Protein AF-A0A1H2KTI2-F1 (afdb_monomer_lite)

InterPro domains:
  IPR012312 Hemerythrin-like [PF01814] (68-195)
  IPR012349 FMN-binding split barrel [G3DSA:2.30.110.10] (1-55)
  IPR053206 Dimeric xanthone biosynthesis cluster protein [PTHR38048] (70-192)

Secondary structure (DSSP, 8-state):
-EEE-SS-EEEEEEEE--HHHHHHHHHHHHHH-THHHHHHHHHTSPPP-EEEEEPPSSS--TT--SHHHHHHHHHHHHHHHHHHHHHHHHHS-SB--HHHHHHHHHHHHHHHHHHHHIIIIIHHHHHHH-GGGHHHHHHHHHHHHHHHHHHHHHHHHHTSTTS-BHHHHHHHHHHHHHHHHHHHHHHHHHHHHHHTS--

Organism: NCBI:txid419479

Foldseek 3Di:
DWDDPLQATADWDKDFDDDPVQVVVLVVVCVQPVVSVVCCVVVVHDDTDIDTHGDDDDRDDPPPPFPLSVLVSNLVSLLRLLVVLLVQLVVDDQADDPVSLVSLLVSLVSLLVVLVCCLPPVLVVCCVVPVVCVVVSVVLVVLSVVLNVLSVVLNPQCPDPRNHRSVSNSVSSVVNSVSSVVSSVSCSVPCSVVRVDDD

Structure (mmCIF, N/CA/C/O backbone):
data_AF-A0A1H2KTI2-F1
#
_entry.id   AF-A0A1H2KTI2-F1
#
loop_
_atom_site.group_PDB
_atom_site.id
_atom_site.type_symbol
_atom_site.label_atom_id
_atom_site.label_alt_id
_atom_site.label_comp_id
_atom_site.label_asym_id
_atom_site.label_entity_id
_atom_site.label_seq_id
_atom_site.pdbx_PDB_ins_code
_atom_site.Cartn_x
_atom_site.Cartn_y
_atom_site.Cartn_z
_atom_site.occupancy
_atom_site.B_iso_or_equiv
_atom_site.auth_seq_id
_atom_site.auth_comp_id
_atom_site.auth_asym_id
_atom_site.auth_atom_id
_atom_site.pdbx_PDB_model_num
ATOM 1 N N . MET A 1 1 ? -21.699 4.679 -8.306 1.00 80.62 1 MET A N 1
ATOM 2 C CA . MET A 1 1 ? -21.190 5.873 -7.598 1.00 80.62 1 MET A CA 1
ATOM 3 C C . MET A 1 1 ? -19.680 5.800 -7.594 1.00 80.62 1 MET A C 1
ATOM 5 O O . MET A 1 1 ? -19.175 4.687 -7.635 1.00 80.62 1 MET A O 1
ATOM 9 N N . HIS A 1 2 ? -18.997 6.935 -7.500 1.00 80.81 2 HIS A N 1
ATOM 10 C CA . HIS A 1 2 ? -17.558 6.942 -7.258 1.00 80.81 2 HIS A CA 1
ATOM 11 C C . HIS A 1 2 ? -17.289 6.745 -5.760 1.00 80.81 2 HIS A C 1
ATOM 13 O O . HIS A 1 2 ? -17.941 7.402 -4.944 1.00 80.81 2 HIS A O 1
ATOM 19 N N . VAL A 1 3 ? -16.399 5.820 -5.414 1.00 81.50 3 VAL A N 1
ATOM 20 C CA . VAL A 1 3 ? -16.024 5.458 -4.042 1.00 81.50 3 VAL A CA 1
ATOM 21 C C . VAL A 1 3 ? -14.543 5.738 -3.856 1.00 81.50 3 VAL A C 1
ATOM 23 O O . VAL A 1 3 ? -13.738 5.343 -4.693 1.00 81.50 3 VAL A O 1
ATOM 26 N N . GLU A 1 4 ? -14.208 6.381 -2.743 1.00 78.12 4 GLU A N 1
ATOM 27 C CA . GLU A 1 4 ? -12.842 6.551 -2.254 1.00 78.12 4 GLU A CA 1
ATOM 28 C C . GLU A 1 4 ? -12.762 5.828 -0.903 1.00 78.12 4 GLU A C 1
ATOM 30 O O . GLU A 1 4 ? -13.476 6.200 0.031 1.00 78.12 4 GLU A O 1
ATOM 35 N N . ASP A 1 5 ? -11.956 4.768 -0.804 1.00 71.75 5 ASP A N 1
ATOM 36 C CA . ASP A 1 5 ? -11.821 3.949 0.416 1.00 71.75 5 ASP A CA 1
ATOM 37 C C . ASP A 1 5 ? -10.465 4.115 1.125 1.00 71.75 5 ASP A C 1
ATOM 39 O O . ASP A 1 5 ? -10.104 3.317 1.987 1.00 71.75 5 ASP A O 1
ATOM 43 N N . GLY A 1 6 ? -9.732 5.174 0.775 1.00 65.88 6 GLY A N 1
ATOM 44 C CA . GLY A 1 6 ? -8.386 5.477 1.268 1.00 65.88 6 GLY A CA 1
ATOM 45 C C . GLY A 1 6 ? -7.302 4.948 0.332 1.00 65.88 6 GLY A C 1
ATOM 46 O O . GLY A 1 6 ? -6.500 5.729 -0.185 1.00 65.88 6 GLY A O 1
ATOM 47 N N . LEU A 1 7 ? -7.338 3.645 0.046 1.00 62.19 7 LEU A N 1
ATOM 48 C CA . LEU A 1 7 ? -6.360 2.966 -0.810 1.00 62.19 7 LEU A CA 1
ATOM 49 C C . LEU A 1 7 ? -6.676 3.104 -2.298 1.00 62.19 7 LEU A C 1
ATOM 51 O O . LEU A 1 7 ? -5.761 3.221 -3.113 1.00 62.19 7 LEU A O 1
ATOM 55 N N . PHE A 1 8 ? -7.958 3.093 -2.661 1.00 67.50 8 PHE A N 1
ATOM 56 C CA . PHE A 1 8 ? -8.395 3.093 -4.047 1.00 67.50 8 PHE A CA 1
ATOM 57 C C . PHE A 1 8 ? -9.555 4.057 -4.282 1.00 67.50 8 PHE A C 1
ATOM 59 O O . PHE A 1 8 ? -10.390 4.332 -3.418 1.00 67.50 8 PHE A O 1
ATOM 66 N N . ALA A 1 9 ? -9.612 4.534 -5.522 1.00 73.19 9 ALA A N 1
ATOM 67 C CA . ALA A 1 9 ? -10.769 5.205 -6.081 1.00 73.19 9 ALA A CA 1
ATOM 68 C C . ALA A 1 9 ? -11.364 4.304 -7.168 1.00 73.19 9 ALA A C 1
ATOM 70 O O . ALA A 1 9 ? -10.668 3.939 -8.120 1.00 73.19 9 ALA A O 1
ATOM 71 N N . TYR A 1 10 ? -12.630 3.915 -7.025 1.00 74.00 10 TYR A N 1
ATOM 72 C CA . TYR A 1 10 ? -13.299 3.016 -7.967 1.00 74.00 10 TYR A CA 1
ATOM 73 C C . TYR A 1 10 ? -14.782 3.334 -8.112 1.00 74.00 10 TYR A C 1
ATOM 75 O O . TYR A 1 10 ? -15.420 3.917 -7.236 1.00 74.00 10 TYR A O 1
ATOM 83 N N . ASP A 1 11 ? -15.352 2.922 -9.240 1.00 81.00 11 ASP A N 1
ATOM 84 C CA . ASP A 1 11 ? -16.794 2.960 -9.423 1.00 81.00 11 ASP A CA 1
ATOM 85 C C . ASP A 1 11 ? -17.438 1.722 -8.796 1.00 81.00 11 ASP A C 1
ATOM 87 O O . ASP A 1 11 ? -16.980 0.595 -8.978 1.00 81.00 11 ASP A O 1
ATOM 91 N N . ALA A 1 12 ? -18.524 1.935 -8.056 1.00 87.12 12 ALA A N 1
ATOM 92 C CA . ALA A 1 12 ? -19.293 0.881 -7.408 1.00 87.12 12 ALA A CA 1
ATOM 93 C C . ALA A 1 12 ? -20.785 0.976 -7.734 1.00 87.12 12 ALA A C 1
ATOM 95 O O . ALA A 1 12 ? -21.366 2.070 -7.764 1.00 87.12 12 ALA A O 1
ATOM 96 N N . ASP A 1 13 ? -21.429 -0.174 -7.891 1.00 90.31 13 ASP A N 1
ATOM 97 C CA . ASP A 1 13 ? -22.880 -0.280 -7.847 1.00 90.31 13 ASP A CA 1
ATOM 98 C C . ASP A 1 13 ? -23.363 -0.102 -6.407 1.00 90.31 13 ASP A C 1
ATOM 100 O O . ASP A 1 13 ? -22.800 -0.654 -5.459 1.00 90.31 13 ASP A O 1
ATOM 104 N N . ALA A 1 14 ? -24.411 0.703 -6.247 1.00 92.81 14 ALA A N 1
ATOM 105 C CA . ALA A 1 14 ? -24.955 1.088 -4.954 1.00 92.81 14 ALA A CA 1
ATOM 106 C C . ALA A 1 14 ? -26.355 0.503 -4.788 1.00 92.81 14 ALA A C 1
ATOM 108 O O . ALA A 1 14 ? -27.272 0.875 -5.523 1.00 92.81 14 ALA A O 1
ATOM 109 N N . VAL A 1 15 ? -26.532 -0.379 -3.806 1.00 94.94 15 VAL A N 1
ATOM 110 C CA . VAL A 1 15 ? -27.825 -1.015 -3.529 1.00 94.94 15 VAL A CA 1
ATOM 111 C C . VAL A 1 15 ? -28.236 -0.725 -2.094 1.00 94.94 15 VAL A C 1
ATOM 113 O O . VAL A 1 15 ? -27.495 -1.000 -1.155 1.00 94.94 15 VAL A O 1
ATOM 116 N N . VAL A 1 16 ? -29.431 -0.159 -1.914 1.00 96.12 16 VAL A N 1
ATOM 117 C CA . VAL A 1 16 ? -30.022 0.000 -0.579 1.00 96.12 16 VAL A CA 1
ATOM 118 C C . VAL A 1 16 ? -30.452 -1.379 -0.086 1.00 96.12 16 VAL A C 1
ATOM 120 O O . VAL A 1 16 ? -31.297 -2.016 -0.711 1.00 96.12 16 VAL A O 1
ATOM 123 N N . LEU A 1 17 ? -29.872 -1.824 1.025 1.00 96.31 17 LEU A N 1
ATOM 124 C CA . LEU A 1 17 ? -30.195 -3.098 1.656 1.00 96.31 17 LEU A CA 1
ATOM 125 C C . LEU A 1 17 ? -31.549 -3.035 2.365 1.00 96.31 17 LEU A C 1
ATOM 127 O O . LEU A 1 17 ? -31.930 -2.004 2.933 1.00 96.31 17 LEU A O 1
ATOM 131 N N . ASP A 1 18 ? -32.238 -4.172 2.412 1.00 95.25 18 ASP A N 1
ATOM 132 C CA . ASP A 1 18 ? -33.501 -4.332 3.123 1.00 95.25 18 ASP A CA 1
ATOM 133 C C . ASP A 1 18 ? -33.512 -5.566 4.047 1.00 95.25 18 ASP A C 1
ATOM 135 O O . ASP A 1 18 ? -32.518 -6.278 4.219 1.00 95.25 18 ASP A O 1
ATOM 139 N N . GLY A 1 19 ? -34.643 -5.762 4.732 1.00 95.69 19 GLY A N 1
ATOM 140 C CA . GLY A 1 19 ? -34.914 -6.981 5.491 1.00 95.69 19 GLY A CA 1
ATOM 141 C C . GLY A 1 19 ? -33.848 -7.337 6.532 1.00 95.69 19 GLY A C 1
ATOM 142 O O . GLY A 1 19 ? -33.399 -6.487 7.302 1.00 95.69 19 GLY A O 1
ATOM 143 N N . ALA A 1 20 ? -33.503 -8.624 6.586 1.00 95.94 20 ALA A N 1
ATOM 144 C CA . ALA A 1 20 ? -32.539 -9.175 7.537 1.00 95.94 20 ALA A CA 1
ATOM 145 C C . ALA A 1 20 ? -31.085 -8.819 7.190 1.00 95.94 20 ALA A C 1
ATOM 147 O O . ALA A 1 20 ? -30.261 -8.679 8.091 1.00 95.94 20 ALA A O 1
ATOM 148 N N . GLU A 1 21 ? -30.776 -8.645 5.904 1.00 94.69 21 GLU A N 1
ATOM 149 C CA . GLU A 1 21 ? -29.433 -8.287 5.445 1.00 94.69 21 GLU A CA 1
ATOM 150 C C . GLU A 1 21 ? -29.051 -6.886 5.929 1.00 94.69 21 GLU A C 1
ATOM 152 O O . GLU A 1 21 ? -27.988 -6.695 6.522 1.00 94.69 21 GLU A O 1
ATOM 157 N N . ARG A 1 22 ? -29.977 -5.926 5.802 1.00 96.44 22 ARG A N 1
ATOM 158 C CA . ARG A 1 22 ? -29.819 -4.586 6.373 1.00 96.44 22 ARG A CA 1
ATOM 159 C C . ARG A 1 22 ? -29.554 -4.628 7.872 1.00 96.44 22 ARG A C 1
ATOM 161 O O . ARG A 1 22 ? -28.676 -3.913 8.341 1.00 96.44 22 ARG A O 1
ATOM 168 N N . GLU A 1 23 ? -30.317 -5.421 8.628 1.00 97.19 23 GLU A N 1
ATOM 169 C CA . GLU A 1 23 ? -30.159 -5.501 10.088 1.00 97.19 23 GLU A CA 1
ATOM 170 C C . GLU A 1 23 ? -28.796 -6.063 10.487 1.00 97.19 23 GLU A C 1
ATOM 172 O O . GLU A 1 23 ? -28.163 -5.531 11.395 1.00 97.19 23 GLU A O 1
ATOM 177 N N . ALA A 1 24 ? -28.311 -7.084 9.778 1.00 93.69 24 ALA A N 1
ATOM 178 C CA . ALA A 1 24 ? -26.997 -7.658 10.034 1.00 93.69 24 ALA A CA 1
ATOM 179 C C . ALA A 1 24 ? -25.867 -6.649 9.771 1.00 93.69 24 ALA A C 1
ATOM 181 O O . ALA A 1 24 ? -24.959 -6.508 10.588 1.00 93.69 24 ALA A O 1
ATOM 182 N N . VAL A 1 25 ? -25.927 -5.913 8.656 1.00 94.25 25 VAL A N 1
ATOM 183 C CA . VAL A 1 25 ? -24.903 -4.909 8.323 1.00 94.25 25 VAL A CA 1
ATOM 184 C C . VAL A 1 25 ? -24.991 -3.693 9.250 1.00 94.25 25 VAL A C 1
ATOM 186 O O . VAL A 1 25 ? -23.961 -3.209 9.715 1.00 94.25 25 VAL A O 1
ATOM 189 N N . PHE A 1 26 ? -26.198 -3.228 9.587 1.00 96.31 26 PHE A N 1
ATOM 190 C CA . PHE A 1 26 ? -26.378 -2.123 10.532 1.00 96.31 26 PHE A CA 1
ATOM 191 C C . PHE A 1 26 ? -25.869 -2.478 11.932 1.00 96.31 26 PHE A C 1
ATOM 193 O O . PHE A 1 26 ? -25.209 -1.657 12.561 1.00 96.31 26 PHE A O 1
ATOM 200 N N . ALA A 1 27 ? -26.110 -3.706 12.403 1.00 93.25 27 ALA A N 1
ATOM 201 C CA . ALA A 1 27 ? -25.578 -4.174 13.680 1.00 93.25 27 ALA A CA 1
ATOM 202 C C . ALA A 1 27 ? -24.044 -4.097 13.716 1.00 93.25 27 ALA A C 1
ATOM 204 O O . ALA A 1 27 ? -23.490 -3.561 14.670 1.00 93.25 27 ALA A O 1
ATOM 205 N N . ARG A 1 28 ? -23.363 -4.519 12.642 1.00 89.69 28 ARG A N 1
ATOM 206 C CA . ARG A 1 28 ? -21.900 -4.388 12.524 1.00 89.69 28 A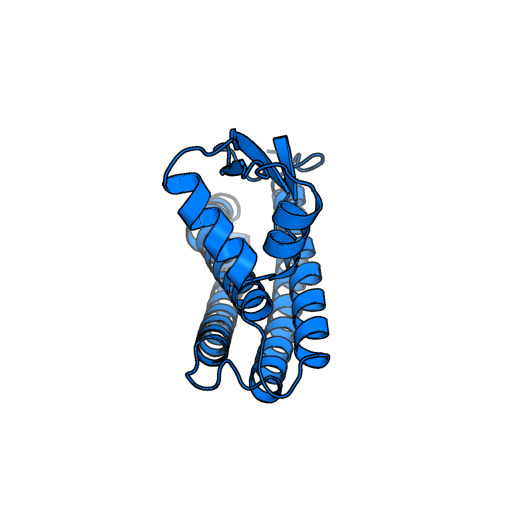RG A CA 1
ATOM 207 C C . ARG A 1 28 ? -21.436 -2.930 12.518 1.00 89.69 28 ARG A C 1
ATOM 209 O O . ARG A 1 28 ? -20.424 -2.612 13.132 1.00 89.69 28 ARG A O 1
ATOM 216 N N . ALA A 1 29 ? -22.172 -2.036 11.855 1.00 88.62 29 ALA A N 1
ATOM 217 C CA . ALA A 1 29 ? -21.866 -0.604 11.879 1.00 88.62 29 ALA A CA 1
ATOM 218 C C . ALA A 1 29 ? -22.008 -0.008 13.291 1.00 88.62 29 ALA A C 1
ATOM 220 O O . ALA A 1 29 ? -21.188 0.808 13.690 1.00 88.62 29 ALA A O 1
ATOM 221 N N . VAL A 1 30 ? -23.005 -0.451 14.065 1.00 92.38 30 VAL A N 1
ATOM 222 C CA . VAL A 1 30 ? -23.215 -0.044 15.466 1.00 92.38 30 VAL A CA 1
ATOM 223 C C . VAL A 1 30 ? -22.153 -0.622 16.404 1.00 92.38 30 VAL A C 1
ATOM 225 O O . VAL A 1 30 ? -21.759 0.042 17.359 1.00 92.38 30 VAL A O 1
ATOM 228 N N . GLU A 1 31 ? -21.681 -1.844 16.150 1.00 81.44 31 GLU A N 1
ATOM 229 C CA . GLU A 1 31 ? -20.546 -2.430 16.875 1.00 81.44 31 GLU A CA 1
ATOM 230 C C . GLU A 1 31 ? -19.261 -1.618 16.657 1.00 81.44 31 GLU A C 1
ATOM 232 O O . GLU A 1 31 ? -18.488 -1.441 17.598 1.00 81.44 31 GLU A O 1
ATOM 237 N N . ALA A 1 32 ? -19.050 -1.106 15.440 1.00 76.88 32 ALA A N 1
ATOM 238 C CA . ALA A 1 32 ? -17.913 -0.249 15.109 1.00 76.88 32 ALA A CA 1
ATOM 239 C C . ALA A 1 32 ? -18.064 1.178 15.670 1.00 76.88 32 ALA A C 1
ATOM 241 O O . ALA A 1 32 ? -17.108 1.726 16.217 1.00 76.88 32 ALA A O 1
ATOM 242 N N . ASP A 1 33 ? -19.258 1.764 15.558 1.00 86.81 33 ASP A N 1
ATOM 243 C CA . ASP A 1 33 ? -19.598 3.085 16.085 1.00 86.81 33 ASP A CA 1
ATOM 244 C C . ASP A 1 33 ? -21.034 3.095 16.654 1.00 86.81 33 ASP A C 1
ATOM 246 O O . ASP A 1 33 ? -22.019 3.189 15.904 1.00 86.81 33 ASP A O 1
ATOM 250 N N . PRO A 1 34 ? -21.183 3.054 17.994 1.00 89.38 34 PRO A N 1
ATOM 251 C CA . PRO A 1 34 ? -22.487 3.098 18.653 1.00 89.38 34 PRO A CA 1
ATOM 252 C C . PRO A 1 34 ? -23.326 4.339 18.312 1.00 89.38 34 PRO A C 1
ATOM 254 O O . PRO A 1 34 ? -24.557 4.298 18.432 1.00 89.38 34 PRO A O 1
ATOM 257 N N . GLY A 1 35 ? -22.691 5.422 17.847 1.00 94.31 35 GLY A N 1
ATOM 258 C CA . GLY A 1 35 ? -23.341 6.664 17.439 1.00 94.31 35 GLY A CA 1
ATOM 259 C C . GLY A 1 35 ? -24.371 6.471 16.326 1.00 94.31 35 GLY A C 1
ATOM 260 O O . GLY A 1 35 ? -25.373 7.188 16.293 1.00 94.31 35 GLY A O 1
ATOM 261 N N . TRP A 1 36 ? -24.219 5.452 15.474 1.00 96.06 36 TRP A N 1
ATOM 262 C CA . TRP A 1 36 ? -25.223 5.120 14.458 1.00 96.06 36 TRP A CA 1
ATOM 263 C C . TRP A 1 36 ? -26.563 4.706 15.063 1.00 96.06 36 TRP A C 1
ATOM 265 O O . TRP A 1 36 ? -27.620 5.118 14.576 1.00 96.06 36 TRP A O 1
ATOM 275 N N . ALA A 1 37 ? -26.537 3.937 16.154 1.00 94.94 37 ALA A N 1
ATOM 276 C CA . ALA A 1 37 ? -27.754 3.517 16.838 1.00 94.94 37 ALA A CA 1
ATOM 277 C C . ALA A 1 37 ? -28.423 4.693 17.558 1.00 94.94 37 ALA A C 1
ATOM 279 O O . ALA A 1 37 ? -29.651 4.808 17.554 1.00 94.94 37 ALA A O 1
ATOM 280 N N . ASP A 1 38 ? -27.624 5.576 18.163 1.00 96.50 38 ASP A N 1
ATOM 281 C CA . ASP A 1 38 ? -28.121 6.811 18.772 1.00 96.50 38 ASP A CA 1
ATOM 282 C C . ASP A 1 38 ? -28.758 7.730 17.730 1.00 96.50 38 ASP A C 1
ATOM 284 O O . ASP A 1 38 ? -29.854 8.249 17.952 1.00 96.50 38 ASP A O 1
ATOM 288 N N . TYR A 1 39 ? -28.121 7.879 16.569 1.00 95.38 39 TYR A N 1
ATOM 289 C CA . TYR A 1 39 ? -28.628 8.697 15.476 1.00 95.38 39 TYR A CA 1
ATOM 290 C C . TYR A 1 39 ? -29.929 8.135 14.896 1.00 95.38 39 TYR A C 1
ATOM 292 O O . TYR A 1 39 ? -30.892 8.879 14.709 1.00 95.38 39 TYR A O 1
ATOM 300 N N . GLU A 1 40 ? -30.009 6.824 14.653 1.00 96.62 40 GLU A N 1
ATOM 301 C CA . GLU A 1 40 ? -31.239 6.179 14.185 1.00 96.62 40 GLU A CA 1
ATOM 302 C C . GLU A 1 40 ? -32.398 6.426 15.162 1.00 96.62 40 GLU A C 1
ATOM 304 O O . GLU A 1 40 ? -33.449 6.938 14.765 1.00 96.62 40 GLU A O 1
ATOM 309 N N . ARG A 1 41 ? -32.179 6.169 16.459 1.00 95.38 41 ARG A N 1
ATOM 310 C CA . ARG A 1 41 ? -33.183 6.424 17.503 1.00 95.38 41 ARG A CA 1
ATOM 311 C C . ARG A 1 41 ? -33.583 7.895 17.572 1.00 95.38 41 ARG A C 1
ATOM 313 O O . ARG A 1 41 ? -34.773 8.203 17.578 1.00 95.38 41 ARG A O 1
ATOM 320 N N . GLY A 1 42 ? -32.603 8.794 17.621 1.00 95.75 42 GLY A N 1
ATOM 321 C CA . GLY A 1 42 ? -32.826 10.234 17.750 1.00 95.75 42 GLY A CA 1
ATOM 322 C C . GLY A 1 42 ? -33.499 10.852 16.526 1.00 95.75 42 GLY A C 1
ATOM 323 O O . GLY A 1 42 ? -34.274 11.797 16.655 1.00 95.75 42 GLY A O 1
ATOM 324 N N . SER A 1 43 ? -33.252 10.297 15.339 1.00 95.69 43 SER A N 1
ATOM 325 C CA . SER A 1 43 ? -33.860 10.756 14.089 1.00 95.69 43 SER A CA 1
ATOM 326 C C . SER A 1 43 ? -35.298 10.264 13.886 1.00 95.69 43 SER A C 1
ATOM 328 O O . SER A 1 43 ? -36.004 10.808 13.034 1.00 95.69 43 SER A O 1
ATOM 330 N N . GLY A 1 44 ? -35.733 9.242 14.635 1.00 93.81 44 GLY A N 1
ATOM 331 C CA . GLY A 1 44 ? -37.071 8.650 14.535 1.00 93.81 44 GLY A CA 1
ATOM 332 C C . GLY A 1 44 ? -37.351 7.938 13.206 1.00 93.81 44 GLY A C 1
ATOM 333 O O . GLY A 1 44 ? -38.505 7.630 12.908 1.00 93.81 44 GLY A O 1
ATOM 334 N N . ARG A 1 45 ? -36.319 7.688 12.392 1.00 93.88 45 ARG A N 1
ATOM 335 C CA . ARG A 1 45 ? -36.415 6.997 11.102 1.00 93.88 45 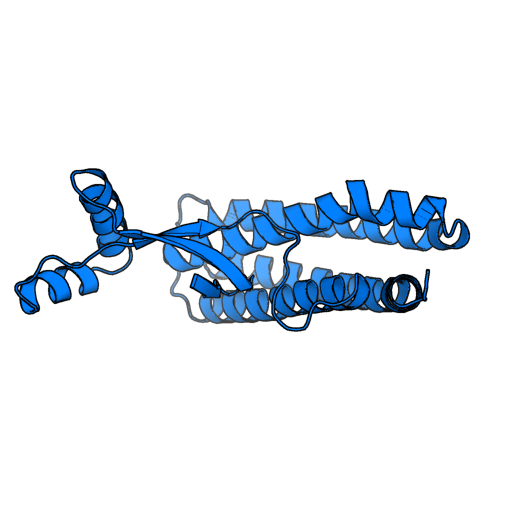ARG A CA 1
ATOM 336 C C . ARG A 1 45 ? -35.403 5.866 11.047 1.00 93.88 45 ARG A C 1
ATOM 338 O O . ARG A 1 45 ? -34.304 6.002 11.566 1.00 93.88 45 ARG A O 1
ATOM 345 N N . ARG A 1 46 ? -35.750 4.791 10.341 1.00 93.50 46 ARG A N 1
ATOM 346 C CA . ARG A 1 46 ? -34.794 3.730 10.017 1.00 93.50 46 ARG A CA 1
ATOM 347 C C . ARG A 1 46 ? -33.785 4.264 9.000 1.00 93.50 46 ARG A C 1
ATOM 349 O O . ARG A 1 46 ? -34.191 4.754 7.944 1.00 93.50 46 ARG A O 1
ATOM 356 N N . LEU A 1 47 ? -32.497 4.200 9.314 1.00 94.88 47 LEU A N 1
ATOM 357 C CA . LEU A 1 47 ? -31.428 4.653 8.432 1.00 94.88 47 LEU A CA 1
ATOM 358 C C . LEU A 1 47 ? -31.262 3.669 7.265 1.00 94.88 47 LEU A C 1
ATOM 360 O O . LEU A 1 47 ? -31.195 2.455 7.496 1.00 94.88 47 LEU A O 1
ATOM 364 N N . PRO A 1 48 ? -31.192 4.148 6.013 1.00 95.56 48 PRO A N 1
ATOM 365 C CA . PRO A 1 48 ? -30.837 3.287 4.896 1.00 95.56 48 PRO A CA 1
ATOM 366 C C . PRO A 1 48 ? -29.391 2.810 5.057 1.00 95.56 48 PRO A C 1
ATOM 368 O O . PRO A 1 48 ? -28.510 3.591 5.408 1.00 95.56 48 PRO A O 1
ATOM 371 N N . VAL A 1 49 ? -29.156 1.529 4.780 1.00 96.25 49 VAL A N 1
ATOM 372 C CA . VAL A 1 49 ? -27.811 0.952 4.671 1.00 96.25 49 VAL A CA 1
ATOM 373 C C . VAL A 1 49 ? -27.579 0.649 3.201 1.00 96.25 49 VAL A C 1
ATOM 375 O O . VAL A 1 49 ? -28.451 0.069 2.558 1.00 96.25 49 VAL A O 1
ATOM 378 N N . VAL A 1 50 ? -26.440 1.071 2.661 1.00 94.62 50 VAL A N 1
ATOM 379 C CA . VAL A 1 50 ? -26.114 0.917 1.240 1.00 94.62 50 VAL A CA 1
ATOM 380 C C . VAL A 1 50 ? -24.936 -0.036 1.114 1.00 94.62 50 VAL A C 1
ATOM 382 O O . VAL A 1 50 ? -23.877 0.226 1.677 1.00 94.62 50 VAL A O 1
ATOM 385 N N . ALA A 1 51 ? -25.122 -1.130 0.382 1.00 92.06 51 ALA A N 1
ATOM 386 C CA . ALA A 1 51 ? -24.024 -1.979 -0.046 1.00 92.06 51 ALA A CA 1
ATOM 387 C C . ALA A 1 51 ? -23.370 -1.383 -1.295 1.00 92.06 51 ALA A C 1
ATOM 389 O O . ALA A 1 51 ? -24.060 -0.994 -2.243 1.00 92.06 51 ALA A O 1
ATOM 390 N N . LEU A 1 52 ? -22.040 -1.330 -1.277 1.00 90.00 52 LEU A N 1
ATOM 391 C CA . LEU A 1 52 ? -21.205 -0.918 -2.399 1.00 90.00 52 LEU A CA 1
ATOM 392 C C . LEU A 1 52 ? -20.556 -2.165 -2.985 1.00 90.00 52 LEU A C 1
ATOM 394 O O . LEU A 1 52 ? -19.840 -2.873 -2.283 1.00 90.00 52 LEU A O 1
ATOM 398 N N . THR A 1 53 ? -20.828 -2.445 -4.257 1.00 85.12 53 THR A N 1
ATOM 399 C CA . THR A 1 53 ? -20.178 -3.539 -4.986 1.00 85.12 53 THR A CA 1
ATOM 400 C C . THR A 1 53 ? -19.278 -2.934 -6.057 1.00 85.12 53 THR A C 1
ATOM 402 O O . THR A 1 53 ? -19.806 -2.240 -6.926 1.00 85.12 53 THR A O 1
ATOM 405 N N . PRO A 1 54 ? -17.952 -3.150 -6.022 1.00 80.19 54 PRO A N 1
ATOM 406 C CA . PRO A 1 54 ? -17.055 -2.628 -7.048 1.00 80.19 54 PRO A CA 1
ATOM 407 C C . PRO A 1 54 ? -17.485 -3.076 -8.449 1.00 80.19 54 PRO A C 1
ATOM 409 O O . PRO A 1 54 ? -17.785 -4.254 -8.667 1.00 80.19 54 PRO A O 1
ATOM 412 N N . VAL A 1 55 ? -17.503 -2.146 -9.402 1.00 77.69 55 VAL A N 1
ATOM 413 C CA . VAL A 1 55 ? -17.712 -2.461 -10.816 1.00 77.69 55 VAL A CA 1
ATOM 414 C C . VAL A 1 55 ? -16.407 -3.051 -11.366 1.00 77.69 55 VAL A C 1
ATOM 416 O O . VAL A 1 55 ? -15.352 -2.437 -11.201 1.00 77.69 55 VAL A O 1
ATOM 419 N N . PRO A 1 56 ? -16.431 -4.225 -12.028 1.00 57.00 56 PRO A N 1
ATOM 420 C CA . PRO A 1 56 ? -15.225 -4.810 -12.605 1.00 57.00 56 PRO A CA 1
ATOM 421 C C . PRO A 1 56 ? -14.625 -3.919 -13.701 1.00 57.00 56 PRO A C 1
ATOM 423 O O . PRO A 1 56 ? -15.283 -3.613 -14.695 1.00 57.00 56 PRO A O 1
ATOM 426 N N . GLY A 1 57 ? -13.352 -3.563 -13.552 1.00 54.19 57 GLY A N 1
ATOM 427 C CA . GLY A 1 57 ? -12.557 -2.815 -14.526 1.00 54.19 57 GLY A CA 1
ATOM 428 C C . GLY A 1 57 ? -11.086 -2.769 -14.097 1.00 54.19 57 GLY A C 1
ATOM 429 O O . GLY A 1 57 ? -10.795 -3.096 -12.943 1.00 54.19 57 GLY A O 1
ATOM 430 N N . PRO A 1 58 ? -10.140 -2.410 -14.990 1.00 51.84 58 PRO A N 1
ATOM 431 C CA . PRO A 1 58 ? -8.793 -2.055 -14.542 1.00 51.84 58 PRO A CA 1
ATOM 432 C C . PRO A 1 58 ? -8.922 -0.945 -13.490 1.00 51.84 58 PRO A C 1
ATOM 434 O O . PRO A 1 58 ? -9.821 -0.111 -13.643 1.00 51.84 58 PRO A O 1
ATOM 437 N N . PRO A 1 59 ? -8.097 -0.915 -12.428 1.00 53.25 59 PRO A N 1
ATOM 438 C CA . PRO A 1 59 ? -8.250 0.120 -11.423 1.00 53.25 59 PRO A CA 1
ATOM 439 C C . PRO A 1 59 ? -7.955 1.453 -12.115 1.00 53.25 59 PRO A C 1
ATOM 441 O O . PRO A 1 59 ? -6.870 1.699 -12.637 1.00 53.25 59 PRO A O 1
ATOM 444 N N . GLY A 1 60 ? -9.015 2.234 -12.264 1.00 52.44 60 GLY A N 1
ATOM 445 C CA . GLY A 1 60 ? -9.106 3.331 -13.206 1.00 52.44 60 GLY A CA 1
ATOM 446 C C . GLY A 1 60 ? -9.918 4.423 -12.552 1.00 52.44 60 GLY A C 1
ATOM 447 O O . GLY A 1 60 ? -11.144 4.367 -12.520 1.00 52.44 60 GLY A O 1
ATOM 448 N N . GLY A 1 61 ? -9.204 5.391 -11.992 1.00 53.72 61 GLY A N 1
ATOM 449 C CA . GLY A 1 61 ? -9.756 6.657 -11.543 1.00 53.72 61 GLY A CA 1
ATOM 450 C C . GLY A 1 61 ? -9.493 7.754 -12.579 1.00 53.72 61 GLY A C 1
ATOM 451 O O . GLY A 1 61 ? -8.726 7.556 -13.529 1.00 53.72 61 GLY A O 1
ATOM 452 N N . PRO A 1 62 ? -10.101 8.937 -12.411 1.00 51.88 62 PRO A N 1
ATOM 453 C CA . PRO A 1 62 ? -9.772 10.103 -13.221 1.00 51.88 62 PRO A CA 1
ATOM 454 C C . PRO A 1 62 ? -8.252 10.353 -13.220 1.00 51.88 62 PRO A C 1
ATOM 456 O O . PRO A 1 62 ? -7.666 10.555 -12.162 1.00 51.88 62 PRO A O 1
ATOM 459 N N . GLY A 1 63 ? -7.615 10.350 -14.396 1.00 58.53 63 GLY A N 1
ATOM 460 C CA . GLY A 1 63 ? -6.181 10.647 -14.544 1.00 58.53 63 GLY A CA 1
ATOM 461 C C . GLY A 1 63 ? -5.241 9.441 -14.671 1.00 58.53 63 GLY A C 1
ATOM 462 O O . GLY A 1 63 ? -4.050 9.652 -14.875 1.00 58.53 63 GLY A O 1
ATOM 463 N N . ILE A 1 64 ? -5.743 8.202 -14.620 1.00 69.88 64 ILE A N 1
ATOM 464 C CA . ILE A 1 64 ? -4.951 7.007 -14.958 1.00 69.88 64 ILE A CA 1
ATOM 465 C C . ILE A 1 64 ? -5.115 6.709 -16.455 1.00 69.88 64 ILE A C 1
ATOM 467 O O . ILE A 1 64 ? -6.076 6.063 -16.868 1.00 69.88 64 ILE A O 1
ATOM 471 N N . ASP A 1 65 ? -4.194 7.203 -17.282 1.00 80.75 65 ASP A N 1
ATOM 472 C CA . ASP A 1 65 ? -4.241 7.080 -18.749 1.00 80.75 65 ASP A CA 1
ATOM 473 C C . ASP A 1 65 ? -3.108 6.224 -19.348 1.00 80.75 65 ASP A C 1
ATOM 475 O O . ASP A 1 65 ? -3.072 5.991 -20.559 1.00 80.75 65 ASP A O 1
ATOM 479 N N . SER A 1 66 ? -2.203 5.714 -18.509 1.00 85.19 66 SER A N 1
ATOM 480 C CA . SER A 1 66 ? -1.060 4.892 -18.913 1.00 85.19 66 SER A CA 1
ATOM 481 C C . SER A 1 66 ? -0.641 3.902 -17.814 1.00 85.19 66 SER A C 1
ATOM 483 O O . SER A 1 66 ? -0.929 4.138 -16.638 1.00 85.19 66 SER A O 1
ATOM 485 N N . PRO A 1 67 ? 0.080 2.812 -18.152 1.00 88.38 67 PRO A N 1
ATOM 486 C CA . PRO A 1 67 ? 0.634 1.890 -17.155 1.00 88.38 67 PRO A CA 1
ATOM 487 C C . PRO A 1 67 ? 1.570 2.575 -16.145 1.00 88.38 67 PRO A C 1
ATOM 489 O O . PRO A 1 67 ? 1.557 2.237 -14.967 1.00 88.38 67 PRO A O 1
ATOM 492 N N . ALA A 1 68 ? 2.339 3.577 -16.584 1.00 91.94 68 ALA A N 1
ATOM 493 C CA . ALA A 1 68 ? 3.195 4.374 -15.706 1.00 91.94 68 ALA A CA 1
ATOM 494 C C . ALA A 1 68 ? 2.392 5.248 -14.724 1.00 91.94 68 ALA A C 1
ATOM 496 O O . ALA A 1 68 ? 2.734 5.336 -13.542 1.00 91.94 68 ALA A O 1
ATOM 497 N N . ALA A 1 69 ? 1.310 5.877 -15.199 1.00 89.88 69 ALA A N 1
ATOM 498 C CA . ALA A 1 69 ? 0.416 6.653 -14.340 1.00 89.88 69 ALA A CA 1
ATOM 499 C C . ALA A 1 69 ? -0.308 5.752 -13.332 1.00 89.88 69 ALA A C 1
ATOM 501 O O . ALA A 1 69 ? -0.476 6.131 -12.176 1.00 89.88 69 ALA A O 1
ATOM 502 N N . PHE A 1 70 ? -0.694 4.545 -13.752 1.00 89.00 70 PHE A N 1
ATOM 503 C CA . PHE A 1 70 ? -1.285 3.548 -12.867 1.00 89.00 70 PHE A CA 1
ATOM 504 C C . PHE A 1 70 ? -0.334 3.169 -11.727 1.00 89.00 70 PHE A C 1
ATOM 506 O O . PHE A 1 70 ? -0.705 3.310 -10.563 1.00 89.00 70 PHE A O 1
ATOM 513 N N . LEU A 1 71 ? 0.896 2.765 -12.066 1.00 93.88 71 LEU A N 1
ATOM 514 C CA . LEU A 1 71 ? 1.916 2.351 -11.101 1.00 93.88 71 LEU A CA 1
ATOM 515 C C . LEU A 1 71 ? 2.156 3.435 -10.042 1.00 93.88 71 LEU A C 1
ATOM 517 O O . LEU A 1 71 ? 1.954 3.214 -8.851 1.00 93.88 71 LEU A O 1
ATOM 521 N N . THR A 1 72 ? 2.483 4.651 -10.484 1.00 94.25 72 THR A N 1
ATOM 522 C CA . THR A 1 72 ? 2.786 5.766 -9.570 1.00 94.25 72 THR A CA 1
ATOM 523 C C . THR A 1 72 ? 1.580 6.177 -8.719 1.00 94.25 72 THR A C 1
ATOM 525 O O . THR A 1 72 ? 1.741 6.505 -7.545 1.00 94.25 72 THR A O 1
ATOM 528 N N . THR A 1 73 ? 0.355 6.105 -9.255 1.00 90.50 73 THR A N 1
ATOM 529 C CA . THR A 1 73 ? -0.872 6.406 -8.494 1.00 90.50 73 THR A CA 1
ATOM 530 C C . THR A 1 73 ? -1.123 5.385 -7.386 1.00 90.50 73 THR A C 1
ATOM 532 O O . THR A 1 73 ? -1.471 5.765 -6.264 1.00 90.50 73 THR A O 1
ATOM 535 N N . VAL A 1 74 ? -0.949 4.094 -7.678 1.00 91.00 74 VAL A N 1
ATOM 536 C CA . VAL A 1 74 ? -1.100 3.026 -6.683 1.00 91.00 74 VAL A CA 1
ATOM 537 C C . VAL A 1 74 ? -0.025 3.151 -5.603 1.00 91.00 74 VAL A C 1
ATOM 539 O O . VAL A 1 74 ? -0.354 3.149 -4.417 1.00 91.00 74 VAL A O 1
ATOM 542 N N . HIS A 1 75 ? 1.232 3.371 -5.991 1.00 96.56 75 HIS A N 1
ATOM 543 C CA . HIS A 1 75 ? 2.344 3.539 -5.051 1.00 96.56 75 HIS A CA 1
ATOM 544 C C . HIS A 1 75 ? 2.135 4.717 -4.106 1.00 96.56 75 HIS A C 1
ATOM 546 O O . HIS A 1 75 ? 2.285 4.597 -2.892 1.00 96.56 75 HIS A O 1
ATOM 552 N N . GLU A 1 76 ? 1.731 5.860 -4.649 1.00 94.75 76 GLU A N 1
ATOM 553 C CA . GLU A 1 76 ? 1.425 7.038 -3.852 1.00 94.75 76 GLU A CA 1
ATOM 554 C C . GLU A 1 76 ? 0.231 6.794 -2.906 1.00 94.75 76 GLU A C 1
ATOM 556 O O . GLU A 1 76 ? 0.212 7.288 -1.778 1.00 94.75 76 GLU A O 1
ATOM 561 N N . SER A 1 77 ? -0.753 5.990 -3.317 1.00 92.12 77 SER A N 1
ATOM 562 C CA . SER A 1 77 ? -1.870 5.613 -2.442 1.00 92.12 77 SER A CA 1
ATOM 563 C C . SER A 1 77 ? -1.406 4.747 -1.268 1.00 92.12 77 SER A C 1
ATOM 565 O O . SER A 1 77 ? -1.813 5.007 -0.136 1.00 92.12 77 SER A O 1
ATOM 567 N N . PHE A 1 78 ? -0.479 3.811 -1.492 1.00 95.75 78 PHE A N 1
ATOM 568 C CA . PHE A 1 78 ? 0.142 3.045 -0.407 1.00 95.75 78 PHE A CA 1
ATOM 569 C C . PHE A 1 78 ? 0.979 3.911 0.535 1.00 95.75 78 PHE A C 1
ATOM 571 O O . PHE A 1 78 ? 0.850 3.764 1.752 1.00 95.75 78 PHE A O 1
ATOM 578 N N . ARG A 1 79 ? 1.787 4.844 0.006 1.00 97.25 79 ARG A N 1
ATOM 579 C CA . ARG A 1 79 ? 2.559 5.795 0.828 1.00 97.25 79 ARG A CA 1
ATOM 580 C C . ARG A 1 79 ? 1.639 6.589 1.760 1.00 97.25 79 ARG A C 1
ATOM 582 O O . ARG A 1 79 ? 1.890 6.671 2.963 1.00 97.25 79 ARG A O 1
ATOM 589 N N . ARG A 1 80 ? 0.535 7.128 1.229 1.00 95.50 80 ARG A N 1
ATOM 590 C CA . ARG A 1 80 ? -0.450 7.874 2.030 1.00 95.50 80 ARG A CA 1
ATOM 591 C C . ARG A 1 80 ? -1.143 7.006 3.073 1.00 95.50 80 ARG A C 1
ATOM 593 O O . ARG A 1 80 ? -1.209 7.414 4.231 1.00 95.50 80 ARG A O 1
ATOM 600 N N . GLU A 1 81 ? -1.649 5.837 2.685 1.00 94.00 81 GLU A N 1
ATOM 601 C CA . GLU A 1 81 ? -2.383 4.968 3.608 1.00 94.00 81 GLU A CA 1
ATOM 602 C C . GLU A 1 81 ? -1.490 4.499 4.758 1.00 94.00 81 GLU A C 1
ATOM 604 O O . GLU A 1 81 ? -1.877 4.585 5.921 1.00 94.00 81 GLU A O 1
ATOM 609 N N . LEU A 1 82 ? -0.258 4.070 4.470 1.00 96.25 82 LEU A N 1
ATOM 610 C CA . LEU A 1 82 ? 0.660 3.637 5.520 1.00 96.25 82 LEU A CA 1
ATOM 611 C C . LEU A 1 82 ? 1.067 4.785 6.445 1.00 96.25 82 LEU A C 1
ATOM 613 O O . LEU A 1 82 ? 1.195 4.571 7.651 1.00 96.25 82 LEU A O 1
ATOM 617 N N . ALA A 1 83 ? 1.210 6.009 5.929 1.00 96.69 83 ALA A N 1
ATOM 618 C CA . ALA A 1 83 ? 1.444 7.180 6.768 1.00 96.69 83 ALA A CA 1
ATOM 619 C C . ALA A 1 83 ? 0.263 7.457 7.721 1.00 96.69 83 ALA A C 1
ATOM 621 O O . ALA A 1 83 ? 0.487 7.785 8.891 1.00 96.69 83 ALA A O 1
ATOM 622 N N . LEU A 1 84 ? -0.980 7.290 7.252 1.00 95.25 84 LEU A N 1
ATOM 623 C CA . LEU A 1 84 ? -2.188 7.413 8.076 1.00 95.25 84 LEU A CA 1
ATOM 624 C C . LEU A 1 84 ? -2.261 6.306 9.131 1.00 95.25 84 LEU A C 1
ATOM 626 O O . LEU A 1 84 ? -2.356 6.610 10.320 1.00 95.25 84 LEU A O 1
ATOM 630 N N . VAL A 1 85 ? -2.118 5.044 8.720 1.00 94.69 85 VAL A N 1
ATOM 631 C CA . VAL A 1 85 ? -2.081 3.881 9.618 1.00 94.69 85 VAL A CA 1
ATOM 632 C C . VAL A 1 85 ? -1.027 4.075 10.705 1.00 94.69 85 VAL A C 1
ATOM 634 O O . VAL A 1 85 ? -1.318 3.926 11.890 1.00 94.69 85 VAL A O 1
ATOM 637 N N . ARG A 1 86 ? 0.190 4.478 10.331 1.00 97.56 86 ARG A N 1
ATOM 638 C CA . ARG A 1 86 ? 1.275 4.753 11.275 1.00 97.56 86 ARG A CA 1
ATOM 639 C C . ARG A 1 86 ? 0.892 5.830 12.289 1.00 97.56 86 ARG A C 1
ATOM 641 O O . ARG A 1 86 ? 1.158 5.670 13.480 1.00 97.56 86 ARG A O 1
ATOM 648 N N . ALA A 1 87 ? 0.289 6.929 11.833 1.00 97.12 87 ALA A N 1
ATOM 649 C CA . ALA A 1 87 ? -0.134 8.020 12.705 1.00 97.12 87 ALA A CA 1
ATOM 650 C C . ALA A 1 87 ? -1.233 7.579 13.686 1.00 97.12 87 ALA A C 1
ATOM 652 O O . ALA A 1 87 ? -1.167 7.916 14.869 1.00 97.12 87 ALA A O 1
ATOM 653 N N . GLU A 1 88 ? -2.204 6.792 13.221 1.00 94.69 88 GLU A N 1
ATOM 654 C CA . GLU A 1 88 ? -3.286 6.260 14.053 1.00 94.69 88 GLU A CA 1
ATOM 655 C C . GLU A 1 88 ? -2.779 5.236 15.076 1.00 94.69 88 GLU A C 1
ATOM 657 O O . GLU A 1 88 ? -3.159 5.309 16.244 1.00 94.69 88 GLU A O 1
ATOM 662 N N . VAL A 1 89 ? -1.866 4.339 14.684 1.00 94.69 89 VAL A N 1
ATOM 663 C CA . VAL A 1 89 ? -1.214 3.390 15.604 1.00 94.69 89 VAL A CA 1
ATOM 664 C C . VAL A 1 89 ? -0.401 4.135 16.666 1.00 94.69 89 VAL A C 1
ATOM 666 O O . VAL A 1 89 ? -0.498 3.812 17.848 1.00 94.69 89 VAL A O 1
ATOM 669 N N . ALA A 1 90 ? 0.354 5.169 16.284 1.00 95.12 90 ALA A N 1
ATOM 670 C CA . ALA A 1 90 ? 1.139 5.968 17.227 1.00 95.12 90 ALA A CA 1
ATOM 671 C C . ALA A 1 90 ? 0.273 6.768 18.219 1.00 95.12 90 ALA A C 1
ATOM 673 O O . ALA A 1 90 ? 0.717 7.060 19.331 1.00 95.12 90 ALA A O 1
ATOM 674 N N . ALA A 1 91 ? -0.949 7.133 17.823 1.00 93.00 91 ALA A N 1
ATOM 675 C CA . ALA A 1 91 ? -1.918 7.823 18.670 1.00 93.00 91 ALA A CA 1
ATOM 676 C C . ALA A 1 91 ? -2.822 6.866 19.472 1.00 93.00 91 ALA A C 1
ATOM 678 O O . ALA A 1 91 ? -3.585 7.322 20.330 1.00 93.00 91 ALA A O 1
ATOM 679 N N . ALA A 1 92 ? -2.764 5.560 19.197 1.00 89.69 92 ALA A N 1
ATOM 680 C CA . ALA A 1 92 ? -3.592 4.566 19.859 1.00 89.69 92 ALA A CA 1
ATOM 681 C C . ALA A 1 92 ? -3.232 4.421 21.348 1.00 89.69 92 ALA A C 1
ATOM 683 O O . ALA A 1 92 ? -2.136 4.746 21.808 1.00 89.69 92 ALA A O 1
ATOM 684 N N . GLY A 1 93 ? -4.181 3.888 22.123 1.00 88.19 93 GLY A N 1
ATOM 685 C CA . GLY A 1 93 ? -3.894 3.396 23.470 1.00 88.19 93 GLY A CA 1
ATOM 686 C C . GLY A 1 93 ? -3.009 2.140 23.434 1.00 88.19 93 GLY A C 1
ATOM 687 O O . GLY A 1 93 ? -2.448 1.801 22.397 1.00 88.19 93 GLY A O 1
ATOM 688 N N . PRO A 1 94 ? -2.922 1.372 24.533 1.00 88.62 94 PRO A N 1
ATOM 689 C CA . PRO A 1 94 ? -2.104 0.153 24.580 1.00 88.62 94 PRO A CA 1
ATOM 690 C C . PRO A 1 94 ? -2.489 -0.929 23.557 1.00 88.62 94 PRO A C 1
ATOM 692 O O . PRO A 1 94 ? -1.736 -1.873 23.367 1.00 88.62 94 PRO A O 1
ATOM 695 N N . ARG A 1 95 ? -3.683 -0.825 22.961 1.00 89.25 95 ARG A N 1
ATOM 696 C CA . ARG A 1 95 ? -4.238 -1.786 22.007 1.00 89.25 95 ARG A CA 1
ATOM 697 C C . ARG A 1 95 ? -4.903 -1.068 20.845 1.00 89.25 95 ARG A C 1
ATOM 699 O O . ARG A 1 95 ? -5.432 0.036 21.031 1.00 89.25 95 ARG A O 1
ATOM 706 N N . LEU A 1 96 ? -4.942 -1.721 19.689 1.00 89.56 96 LEU A N 1
ATOM 707 C CA . LEU A 1 96 ? -5.617 -1.195 18.510 1.00 89.56 96 LEU A CA 1
ATOM 708 C C . LEU A 1 96 ? -7.137 -1.363 18.605 1.00 89.56 96 LEU A C 1
ATOM 710 O O . LEU A 1 96 ? -7.661 -2.400 19.011 1.00 89.56 96 LEU A O 1
ATOM 714 N N . GLY A 1 97 ? -7.869 -0.346 18.153 1.00 88.00 97 GLY A N 1
ATOM 715 C CA . GLY A 1 97 ? -9.305 -0.470 17.908 1.00 88.00 97 GLY A CA 1
ATOM 716 C C . GLY A 1 97 ? -9.594 -1.356 16.692 1.00 88.00 97 GLY A C 1
ATOM 717 O O . GLY A 1 97 ? -8.783 -1.447 15.771 1.00 88.00 97 GLY A O 1
ATOM 718 N N . ALA A 1 98 ? -10.777 -1.975 16.652 1.00 87.44 98 ALA A N 1
ATOM 719 C CA . ALA A 1 98 ? -11.173 -2.879 15.567 1.00 87.44 98 ALA A CA 1
ATOM 720 C C . ALA A 1 98 ? -11.068 -2.238 14.171 1.00 87.44 98 ALA A C 1
ATOM 722 O O . ALA A 1 98 ? -10.594 -2.885 13.241 1.00 87.44 98 ALA A O 1
ATOM 723 N N . GLN A 1 99 ? -11.450 -0.963 14.033 1.00 86.31 99 GLN A N 1
ATOM 724 C CA . GLN A 1 99 ? -11.367 -0.254 12.754 1.00 86.31 99 GLN A CA 1
ATOM 725 C C . GLN A 1 99 ? -9.921 -0.100 12.267 1.00 86.31 99 GLN A C 1
ATOM 727 O O . GLN A 1 99 ? -9.628 -0.425 11.123 1.00 86.31 99 GLN A O 1
ATOM 732 N N . LEU A 1 100 ? -9.002 0.320 13.140 1.00 89.81 100 LEU A N 1
ATOM 733 C CA . LEU A 1 100 ? -7.588 0.465 12.790 1.00 89.81 100 LEU A CA 1
ATOM 734 C C . LEU A 1 100 ? -6.967 -0.882 12.397 1.00 89.81 100 LEU A C 1
ATOM 736 O O . LEU A 1 100 ? -6.237 -0.966 11.416 1.00 89.81 100 LEU A O 1
ATOM 740 N N . ARG A 1 101 ? -7.326 -1.969 13.095 1.00 91.56 101 ARG A N 1
ATOM 741 C CA . ARG A 1 101 ? -6.905 -3.327 12.709 1.00 91.56 101 ARG A CA 1
ATOM 742 C C . ARG A 1 101 ? -7.382 -3.683 11.299 1.00 91.56 101 ARG A C 1
ATOM 744 O O . ARG A 1 101 ? -6.608 -4.229 10.518 1.00 91.56 101 ARG A O 1
ATOM 751 N N . LEU A 1 102 ? -8.634 -3.371 10.959 1.00 90.12 102 LEU A N 1
ATOM 752 C CA . LEU A 1 102 ? -9.176 -3.602 9.617 1.00 90.12 102 LEU A CA 1
ATOM 753 C C . LEU A 1 102 ? -8.455 -2.770 8.550 1.00 90.12 102 LEU A C 1
ATOM 755 O O . LEU A 1 102 ? -8.154 -3.314 7.489 1.00 90.12 102 LEU A O 1
ATOM 759 N N . ASN A 1 103 ? -8.138 -1.504 8.835 1.00 87.56 103 ASN A N 1
ATOM 760 C CA . ASN A 1 103 ? -7.385 -0.637 7.924 1.00 87.56 103 ASN A CA 1
ATOM 761 C C . ASN A 1 103 ? -5.981 -1.214 7.668 1.00 87.56 103 ASN A C 1
ATOM 763 O O . ASN A 1 103 ? -5.616 -1.443 6.515 1.00 87.56 103 ASN A O 1
ATOM 767 N N . CYS A 1 104 ? -5.247 -1.587 8.729 1.00 92.38 104 CYS A N 1
ATOM 768 C CA . CYS A 1 104 ? -3.940 -2.242 8.610 1.00 92.38 104 CYS A CA 1
ATOM 769 C C . CYS A 1 104 ? -4.004 -3.504 7.738 1.00 92.38 104 CYS A C 1
ATOM 771 O O . CYS A 1 104 ? -3.193 -3.678 6.831 1.00 92.38 104 CYS A O 1
ATOM 773 N N . LEU A 1 105 ? -4.970 -4.392 8.000 1.00 92.75 105 LEU A N 1
ATOM 774 C CA . LEU A 1 105 ? -5.120 -5.640 7.245 1.00 92.75 105 LEU A CA 1
ATOM 775 C C . LEU A 1 105 ? -5.507 -5.390 5.783 1.00 92.75 105 LEU A C 1
ATOM 777 O O . LEU A 1 105 ? -5.052 -6.114 4.902 1.00 92.75 105 LEU A O 1
ATOM 781 N N . SER A 1 106 ? -6.318 -4.365 5.517 1.00 90.38 106 SER A N 1
ATOM 782 C CA . SER A 1 106 ? -6.707 -3.987 4.155 1.00 90.38 106 SER A CA 1
ATOM 783 C C . SER A 1 106 ? -5.505 -3.471 3.363 1.00 90.38 106 SER A C 1
ATOM 785 O O . SER A 1 106 ? -5.288 -3.924 2.240 1.00 90.38 106 SER A O 1
ATOM 787 N N . ALA A 1 107 ? -4.668 -2.624 3.972 1.00 91.25 107 ALA A N 1
ATOM 788 C CA . ALA A 1 107 ? -3.408 -2.182 3.376 1.00 91.25 107 ALA A CA 1
ATOM 789 C C . ALA A 1 107 ? -2.452 -3.359 3.116 1.00 91.25 107 ALA A C 1
ATOM 791 O O . ALA A 1 107 ? -1.889 -3.457 2.026 1.00 91.25 107 ALA A O 1
ATOM 792 N N . CYS A 1 108 ? -2.327 -4.297 4.066 1.00 94.69 108 CYS A N 1
ATOM 793 C CA . CYS A 1 108 ? -1.483 -5.484 3.895 1.00 94.69 108 CYS A CA 1
ATOM 794 C C . CYS A 1 108 ? -1.932 -6.348 2.711 1.00 94.69 108 CYS A C 1
ATOM 796 O O . CYS A 1 108 ? -1.125 -6.708 1.854 1.00 94.69 108 CYS A O 1
ATOM 798 N N . HIS A 1 109 ? -3.231 -6.644 2.630 1.00 92.38 109 HIS A N 1
ATOM 799 C CA . HIS A 1 109 ? -3.780 -7.426 1.528 1.00 92.38 109 HIS A CA 1
ATOM 800 C C . HIS A 1 109 ? -3.651 -6.697 0.182 1.00 92.38 109 HIS A C 1
ATOM 802 O O . HIS A 1 109 ? -3.343 -7.337 -0.822 1.00 92.38 109 HIS A O 1
ATOM 808 N N . GLY A 1 110 ? -3.865 -5.376 0.157 1.00 91.12 110 GLY A N 1
ATOM 809 C CA . GLY A 1 110 ? -3.715 -4.554 -1.044 1.00 91.12 110 GLY A CA 1
ATOM 810 C C . GLY A 1 110 ? -2.290 -4.589 -1.597 1.00 91.12 110 GLY A C 1
ATOM 811 O O . GLY A 1 110 ? -2.108 -4.856 -2.783 1.00 91.12 110 GLY A O 1
ATOM 812 N N . LEU A 1 111 ? -1.287 -4.409 -0.732 1.00 95.94 111 LEU A N 1
ATOM 813 C CA . LEU A 1 111 ? 0.130 -4.504 -1.102 1.00 95.94 111 LEU A CA 1
ATOM 814 C C . LEU A 1 111 ? 0.503 -5.901 -1.601 1.00 95.94 111 LEU A C 1
ATOM 816 O O . LEU A 1 111 ? 1.137 -6.040 -2.644 1.00 95.94 111 LEU A O 1
ATOM 820 N N . HIS A 1 112 ? 0.070 -6.948 -0.892 1.00 93.81 112 HIS A N 1
ATOM 821 C CA . HIS A 1 112 ? 0.329 -8.323 -1.314 1.00 93.81 112 HIS A CA 1
ATOM 822 C C . HIS A 1 112 ? -0.263 -8.619 -2.700 1.00 93.81 112 HIS A C 1
ATOM 824 O O . HIS A 1 112 ? 0.391 -9.241 -3.539 1.00 93.81 112 HIS A O 1
ATOM 830 N N . PHE A 1 113 ? -1.492 -8.161 -2.953 1.00 91.94 113 PHE A N 1
ATOM 831 C CA . PHE A 1 113 ? -2.147 -8.324 -4.246 1.00 91.94 113 PHE A CA 1
ATOM 832 C C . PHE A 1 113 ? -1.429 -7.551 -5.359 1.00 91.94 113 PHE A C 1
ATOM 834 O O . PHE A 1 113 ? -1.213 -8.116 -6.431 1.00 91.94 113 PHE A O 1
ATOM 841 N N . HIS A 1 114 ? -1.033 -6.302 -5.097 1.00 95.31 114 HIS A N 1
ATOM 842 C CA . HIS A 1 114 ? -0.284 -5.452 -6.029 1.00 95.31 114 HIS A CA 1
ATOM 843 C C . HIS A 1 114 ? 1.020 -6.120 -6.488 1.00 95.31 114 HIS A C 1
ATOM 845 O O . HIS A 1 114 ? 1.148 -6.436 -7.671 1.00 95.31 114 HIS A O 1
ATOM 851 N N . HIS A 1 115 ? 1.905 -6.489 -5.555 1.00 98.12 115 HIS A N 1
ATOM 852 C CA . HIS A 1 115 ? 3.177 -7.147 -5.896 1.00 98.12 115 HIS A CA 1
ATOM 853 C C . HIS A 1 115 ? 2.970 -8.505 -6.584 1.00 98.12 115 HIS A C 1
ATOM 855 O O . HIS A 1 115 ? 3.682 -8.860 -7.522 1.00 98.12 115 HIS A O 1
ATOM 861 N N . THR A 1 116 ? 1.945 -9.267 -6.180 1.00 92.88 116 THR A N 1
ATOM 862 C CA . THR A 1 116 ? 1.612 -10.531 -6.859 1.00 92.88 116 THR A CA 1
ATOM 863 C C . THR A 1 116 ? 1.207 -10.292 -8.315 1.00 92.88 116 THR A C 1
ATOM 865 O O . THR A 1 116 ? 1.589 -11.062 -9.202 1.00 92.88 116 THR A O 1
ATOM 868 N N . ALA A 1 117 ? 0.426 -9.245 -8.590 1.00 90.31 117 ALA A N 1
ATOM 869 C CA . ALA A 1 117 ? 0.027 -8.893 -9.948 1.00 90.31 117 ALA A CA 1
ATOM 870 C C . ALA A 1 117 ? 1.233 -8.448 -10.789 1.00 90.31 117 ALA A C 1
ATOM 872 O O . ALA A 1 117 ? 1.339 -8.824 -11.960 1.00 90.31 117 ALA A O 1
ATOM 873 N N . GLU A 1 118 ? 2.177 -7.717 -10.203 1.00 96.69 118 GLU A N 1
ATOM 874 C CA . GLU A 1 118 ? 3.415 -7.339 -10.882 1.00 96.69 118 GLU A CA 1
ATOM 875 C C . GLU A 1 118 ? 4.258 -8.561 -11.243 1.00 96.69 118 GLU A C 1
ATOM 877 O O . GLU A 1 118 ? 4.596 -8.758 -12.414 1.00 96.69 118 GLU A O 1
ATOM 882 N N . ASP A 1 119 ? 4.491 -9.449 -10.276 1.00 97.06 119 ASP A N 1
ATOM 883 C CA . ASP A 1 119 ? 5.295 -10.657 -10.456 1.00 97.06 119 ASP A CA 1
ATOM 884 C C . ASP A 1 119 ? 4.726 -11.603 -11.514 1.00 97.06 119 ASP A C 1
ATOM 886 O O . ASP A 1 119 ? 5.475 -12.213 -12.288 1.00 97.06 119 ASP A O 1
ATOM 890 N N . THR A 1 120 ? 3.400 -11.743 -11.543 1.00 94.06 120 THR A N 1
ATOM 891 C CA . THR A 1 120 ? 2.709 -12.747 -12.364 1.00 94.06 120 THR A CA 1
ATOM 892 C C . THR A 1 120 ? 2.209 -12.214 -13.704 1.00 94.06 120 THR A C 1
ATOM 894 O O . THR A 1 120 ? 1.972 -13.011 -14.619 1.00 94.06 120 THR A O 1
ATOM 897 N N . HIS A 1 121 ? 2.076 -10.893 -13.861 1.00 88.50 121 HIS A N 1
ATOM 898 C CA . HIS A 1 121 ? 1.534 -10.282 -15.076 1.00 88.50 121 HIS A CA 1
ATOM 899 C C . HIS A 1 121 ? 2.448 -9.211 -15.674 1.00 88.50 121 HIS A C 1
ATOM 901 O O . HIS A 1 121 ? 2.829 -9.337 -16.842 1.00 88.50 121 HIS A O 1
ATOM 907 N N . LEU A 1 122 ? 2.835 -8.188 -14.905 1.00 92.56 122 LEU A N 1
ATOM 908 C CA . LEU A 1 122 ? 3.612 -7.060 -15.434 1.00 92.56 122 LEU A CA 1
ATOM 909 C C . LEU A 1 122 ? 5.037 -7.477 -15.816 1.00 92.56 122 LEU A C 1
ATOM 911 O O . LEU A 1 122 ? 5.463 -7.295 -16.960 1.00 92.56 122 LEU A O 1
ATOM 915 N N . PHE A 1 123 ? 5.775 -8.069 -14.877 1.00 97.31 123 PHE A N 1
ATOM 916 C CA . PHE A 1 123 ? 7.183 -8.405 -15.057 1.00 97.31 123 PHE A CA 1
ATOM 917 C C . PHE A 1 123 ? 7.421 -9.435 -16.171 1.00 97.31 123 PHE A C 1
ATOM 919 O O . PHE A 1 123 ? 8.373 -9.248 -16.931 1.00 97.31 123 PHE A O 1
ATOM 926 N N . PRO A 1 124 ? 6.596 -10.489 -16.354 1.00 95.06 124 PRO A N 1
ATOM 927 C CA . PRO A 1 124 ? 6.725 -11.377 -17.509 1.00 95.06 124 PRO A CA 1
ATOM 928 C C . PRO A 1 124 ? 6.577 -10.645 -18.849 1.00 95.06 124 PRO A C 1
ATOM 930 O O . PRO A 1 124 ? 7.341 -10.908 -19.778 1.00 95.06 124 PRO A O 1
ATOM 933 N N . GLY A 1 125 ? 5.634 -9.700 -18.944 1.00 93.25 125 GLY A N 1
ATOM 934 C CA . GLY A 1 125 ? 5.448 -8.874 -20.138 1.00 93.25 125 GLY A CA 1
ATOM 935 C C . GLY A 1 125 ? 6.649 -7.965 -20.409 1.00 93.25 125 GLY A C 1
ATOM 936 O O . GLY A 1 125 ? 7.141 -7.905 -21.537 1.00 93.25 125 GLY A O 1
ATOM 937 N N . LEU A 1 126 ? 7.173 -7.315 -19.366 1.00 95.06 126 LEU A N 1
ATOM 938 C CA . LEU A 1 126 ? 8.365 -6.472 -19.465 1.00 95.06 126 LEU A CA 1
ATOM 939 C C . LEU A 1 126 ? 9.606 -7.269 -19.866 1.00 95.06 126 LEU A C 1
ATOM 941 O O . LEU A 1 126 ? 10.337 -6.828 -20.748 1.00 95.06 126 LEU A O 1
ATOM 945 N N . ALA A 1 127 ? 9.815 -8.450 -19.281 1.00 94.88 127 ALA A N 1
ATOM 946 C CA . ALA A 1 127 ? 10.945 -9.319 -19.598 1.00 94.88 127 ALA A CA 1
ATOM 947 C C . ALA A 1 127 ? 10.920 -9.817 -21.052 1.00 94.88 127 ALA A C 1
ATOM 949 O O . ALA A 1 127 ? 11.973 -9.969 -21.670 1.00 94.88 127 ALA A O 1
ATOM 950 N N . ALA A 1 128 ? 9.727 -10.068 -21.603 1.00 94.19 128 ALA A N 1
ATOM 951 C CA . ALA A 1 128 ? 9.571 -10.498 -22.990 1.00 94.19 128 ALA A CA 1
ATOM 952 C C . ALA A 1 128 ? 9.926 -9.385 -23.991 1.00 94.19 128 ALA A C 1
ATOM 954 O O . ALA A 1 128 ? 10.534 -9.666 -25.025 1.00 94.19 128 ALA A O 1
ATOM 955 N N . SER A 1 129 ? 9.560 -8.140 -23.680 1.00 93.31 129 SER A N 1
ATOM 956 C CA . SER A 1 129 ? 9.763 -6.987 -24.567 1.00 93.31 129 SER A CA 1
ATOM 957 C C . SER A 1 129 ? 11.106 -6.275 -24.360 1.00 93.31 129 SER A C 1
ATOM 959 O O . SER A 1 129 ? 11.602 -5.658 -25.297 1.00 93.31 129 SER A O 1
ATOM 961 N N . ASN A 1 130 ? 11.705 -6.376 -23.167 1.00 94.75 130 ASN A N 1
ATOM 962 C CA . ASN A 1 130 ? 12.914 -5.649 -22.756 1.00 94.75 130 ASN A CA 1
ATOM 963 C C . ASN A 1 130 ? 13.882 -6.592 -22.002 1.00 94.75 130 ASN A C 1
ATOM 965 O O . ASN A 1 130 ? 13.960 -6.553 -20.768 1.00 94.75 130 ASN A O 1
ATOM 969 N N . PRO A 1 131 ? 14.610 -7.488 -22.698 1.00 94.94 131 PRO A N 1
ATOM 970 C CA . PRO A 1 131 ? 15.485 -8.478 -22.057 1.00 94.94 131 PRO A CA 1
ATOM 971 C C . PRO A 1 131 ? 16.572 -7.878 -21.149 1.00 94.94 131 PRO A C 1
ATOM 973 O O . PRO A 1 131 ? 17.035 -8.529 -20.214 1.00 94.94 131 PRO A O 1
ATOM 976 N N . GLU A 1 132 ? 16.979 -6.635 -21.400 1.00 95.81 132 GLU A N 1
ATOM 977 C CA . GLU A 1 132 ? 17.934 -5.879 -20.591 1.00 95.81 132 GLU A CA 1
ATOM 978 C C . GLU A 1 132 ? 17.424 -5.538 -19.183 1.00 95.81 132 GLU A C 1
ATOM 980 O O . GLU A 1 132 ? 18.242 -5.262 -18.305 1.00 95.81 132 GLU A O 1
ATOM 985 N N . LEU A 1 133 ? 16.108 -5.610 -18.936 1.00 97.31 133 LEU A N 1
ATOM 986 C CA . LEU A 1 133 ? 15.518 -5.414 -17.608 1.00 97.31 133 LEU A CA 1
ATOM 987 C C . LEU A 1 133 ? 15.645 -6.633 -16.694 1.00 97.31 133 LEU A C 1
ATOM 989 O O . LEU A 1 133 ? 15.338 -6.523 -15.511 1.00 97.31 133 LEU A O 1
ATOM 993 N N . ALA A 1 134 ? 16.112 -7.785 -17.183 1.00 97.25 134 ALA A N 1
ATOM 994 C CA . ALA A 1 134 ? 16.246 -8.996 -16.371 1.00 97.25 134 ALA A CA 1
ATOM 995 C C . ALA A 1 134 ? 16.873 -8.774 -14.969 1.00 97.25 134 ALA A C 1
ATOM 997 O O . ALA A 1 134 ? 16.259 -9.204 -13.993 1.00 97.25 134 ALA A O 1
ATOM 998 N N . PRO A 1 135 ? 18.023 -8.077 -14.808 1.00 98.12 135 PRO A N 1
ATOM 999 C CA . PRO A 1 135 ? 18.587 -7.815 -13.480 1.00 98.12 135 PRO A CA 1
ATOM 1000 C C . PRO A 1 135 ? 17.736 -6.875 -12.611 1.00 98.12 135 PRO A C 1
ATOM 1002 O O . PRO A 1 135 ? 17.758 -7.004 -11.389 1.00 98.12 135 PRO A O 1
ATOM 1005 N N . VAL A 1 136 ? 16.991 -5.942 -13.214 1.00 98.50 136 VAL A N 1
ATOM 1006 C CA . VAL A 1 136 ? 16.063 -5.055 -12.491 1.00 98.50 136 VAL A CA 1
ATOM 1007 C C . VAL A 1 136 ? 14.897 -5.869 -11.942 1.00 98.50 136 VAL A C 1
ATOM 1009 O O . VAL A 1 136 ? 14.628 -5.816 -10.748 1.00 98.50 136 VAL A O 1
ATOM 1012 N N . LEU A 1 137 ? 14.250 -6.667 -12.794 1.00 98.56 137 LEU A N 1
ATOM 1013 C CA . LEU A 1 137 ? 13.085 -7.467 -12.413 1.00 98.56 137 LEU A CA 1
ATOM 1014 C C . LEU A 1 137 ? 13.441 -8.544 -11.379 1.00 98.56 137 LEU A C 1
ATOM 1016 O O . LEU A 1 137 ? 12.634 -8.852 -10.512 1.00 98.56 137 LEU A O 1
ATOM 1020 N N . GLU A 1 138 ? 14.644 -9.118 -11.448 1.00 98.50 138 GLU A N 1
ATOM 1021 C CA . GLU A 1 138 ? 15.127 -10.057 -10.428 1.00 98.50 138 GLU A CA 1
ATOM 1022 C C . GLU A 1 138 ? 15.287 -9.384 -9.062 1.00 98.50 138 GLU A C 1
ATOM 1024 O O . GLU A 1 138 ? 14.882 -9.935 -8.041 1.00 98.50 138 GLU A O 1
ATOM 1029 N N . ARG A 1 139 ? 15.834 -8.164 -9.043 1.00 98.56 139 ARG A N 1
ATOM 1030 C CA . ARG A 1 139 ? 15.948 -7.387 -7.810 1.00 98.56 139 ARG A CA 1
ATOM 1031 C C . ARG A 1 139 ? 14.574 -7.052 -7.227 1.00 98.56 139 ARG A C 1
ATOM 1033 O O . ARG A 1 139 ? 14.395 -7.235 -6.029 1.00 98.56 139 ARG A O 1
ATOM 1040 N N . LEU A 1 140 ? 13.629 -6.602 -8.053 1.00 98.81 140 LEU A N 1
ATOM 1041 C CA . LEU A 1 140 ? 12.276 -6.259 -7.597 1.00 98.81 140 LEU A CA 1
ATOM 1042 C C . LEU A 1 140 ? 11.568 -7.466 -6.971 1.00 98.81 140 LEU A C 1
ATOM 1044 O O . LEU A 1 140 ? 11.038 -7.349 -5.874 1.00 98.81 140 LEU A O 1
ATOM 1048 N N . ARG A 1 141 ? 11.673 -8.658 -7.576 1.00 98.62 141 ARG A N 1
ATOM 1049 C CA . ARG A 1 141 ? 11.139 -9.899 -6.979 1.00 98.62 141 ARG A CA 1
ATOM 1050 C C . ARG A 1 141 ? 11.746 -10.212 -5.613 1.00 98.62 141 ARG A C 1
ATOM 1052 O O . ARG A 1 141 ? 11.028 -10.580 -4.689 1.00 98.62 141 ARG A O 1
ATOM 1059 N N . ALA A 1 142 ? 13.060 -10.054 -5.467 1.00 98.75 142 ALA A N 1
ATOM 1060 C CA . ALA A 1 142 ? 13.715 -10.264 -4.178 1.00 98.75 142 ALA A CA 1
ATOM 1061 C C . ALA A 1 142 ? 13.247 -9.242 -3.122 1.00 98.75 142 ALA A C 1
ATOM 1063 O O . ALA A 1 142 ? 13.067 -9.592 -1.957 1.00 98.75 142 ALA A O 1
ATOM 1064 N N . GLU A 1 143 ? 13.014 -7.989 -3.520 1.00 98.81 143 GLU A N 1
ATOM 1065 C CA . GLU A 1 143 ? 12.429 -6.963 -2.649 1.00 98.81 143 GLU A CA 1
ATOM 1066 C C . GLU A 1 143 ? 10.964 -7.294 -2.289 1.00 98.81 143 GLU A C 1
ATOM 1068 O O . GLU A 1 143 ? 10.588 -7.170 -1.121 1.00 98.81 143 GLU A O 1
ATOM 1073 N N . HIS A 1 144 ? 10.165 -7.827 -3.224 1.00 98.81 144 HIS A N 1
ATOM 1074 C CA . HIS A 1 144 ? 8.800 -8.302 -2.956 1.00 98.81 144 HIS A CA 1
ATOM 1075 C C . HIS A 1 144 ? 8.761 -9.403 -1.894 1.00 98.81 144 HIS A C 1
ATOM 1077 O O . HIS A 1 144 ? 7.888 -9.375 -1.026 1.00 98.81 144 HIS A O 1
ATOM 1083 N N . GLU A 1 145 ? 9.708 -10.347 -1.904 1.00 98.62 145 GLU A N 1
ATOM 1084 C CA . GLU A 1 145 ? 9.803 -11.389 -0.871 1.00 98.62 145 GLU A CA 1
ATOM 1085 C C . GLU A 1 145 ? 10.063 -10.796 0.525 1.00 98.62 145 GLU A C 1
ATOM 1087 O O . GLU A 1 145 ? 9.466 -11.237 1.514 1.00 98.62 145 GLU A O 1
ATOM 1092 N N . VAL A 1 146 ? 10.913 -9.766 0.614 1.00 98.62 146 VAL A N 1
ATOM 1093 C CA . VAL A 1 146 ? 11.182 -9.047 1.871 1.00 98.62 146 VAL A CA 1
ATOM 1094 C C . VAL A 1 146 ? 9.926 -8.328 2.358 1.00 98.62 146 VAL A C 1
ATOM 1096 O O . VAL A 1 146 ? 9.550 -8.475 3.525 1.00 98.62 146 VAL A O 1
ATOM 1099 N N . VAL A 1 147 ? 9.241 -7.596 1.474 1.00 98.62 147 VAL A N 1
ATOM 1100 C CA . VAL A 1 147 ? 7.989 -6.907 1.817 1.00 98.62 147 VAL A CA 1
ATOM 1101 C C . VAL A 1 147 ? 6.919 -7.914 2.242 1.00 98.62 147 VAL A C 1
ATOM 1103 O O . VAL A 1 147 ? 6.285 -7.724 3.278 1.00 98.62 147 VAL A O 1
ATOM 1106 N N . ALA A 1 148 ? 6.757 -9.030 1.529 1.00 98.38 148 ALA A N 1
ATOM 1107 C CA . ALA A 1 148 ? 5.790 -10.071 1.871 1.00 98.38 148 ALA A CA 1
ATOM 1108 C C . ALA A 1 148 ? 6.032 -10.661 3.272 1.00 98.38 148 ALA A C 1
ATOM 1110 O O . ALA A 1 148 ? 5.080 -10.898 4.021 1.00 98.38 148 ALA A O 1
ATOM 1111 N N . ALA A 1 149 ? 7.294 -10.851 3.668 1.00 98.50 149 ALA A N 1
ATOM 1112 C CA . ALA A 1 149 ? 7.633 -11.305 5.015 1.00 98.50 149 ALA A CA 1
ATOM 1113 C C . ALA A 1 149 ? 7.270 -10.267 6.095 1.00 98.50 149 ALA A C 1
ATOM 1115 O O . ALA A 1 149 ? 6.786 -10.635 7.171 1.00 98.50 149 ALA A O 1
ATOM 1116 N N . LEU A 1 150 ? 7.470 -8.975 5.817 1.00 98.50 150 LEU A N 1
ATOM 1117 C CA . LEU A 1 150 ? 7.083 -7.886 6.720 1.00 98.50 150 LEU A CA 1
ATOM 1118 C C . LEU A 1 150 ? 5.563 -7.773 6.857 1.00 98.50 150 LEU A C 1
ATOM 1120 O O . LEU A 1 150 ? 5.073 -7.653 7.979 1.00 98.50 150 LEU A O 1
ATOM 1124 N N . LEU A 1 151 ? 4.831 -7.894 5.747 1.00 98.19 151 LEU A N 1
ATOM 1125 C CA . LEU A 1 151 ? 3.369 -7.936 5.736 1.00 98.19 151 LEU A CA 1
ATOM 1126 C C . LEU A 1 151 ? 2.841 -9.095 6.585 1.00 98.19 151 LEU A C 1
ATOM 1128 O O . LEU A 1 151 ? 2.017 -8.880 7.468 1.00 98.19 151 LEU A O 1
ATOM 1132 N N . ALA A 1 152 ? 3.374 -10.307 6.406 1.00 97.06 152 ALA A N 1
ATOM 1133 C CA . ALA A 1 152 ? 2.960 -11.470 7.191 1.00 97.06 152 ALA A CA 1
ATOM 1134 C C . ALA A 1 152 ? 3.199 -11.285 8.702 1.00 97.06 152 ALA A C 1
ATOM 1136 O O . ALA A 1 152 ? 2.379 -11.700 9.525 1.00 97.06 152 ALA A O 1
ATOM 1137 N N . ARG A 1 153 ? 4.315 -10.645 9.075 1.00 96.56 153 ARG A N 1
ATOM 1138 C CA . ARG A 1 153 ? 4.633 -10.319 10.471 1.00 96.56 153 ARG A CA 1
ATOM 1139 C C . ARG A 1 153 ? 3.648 -9.300 11.049 1.00 96.56 153 ARG A C 1
ATOM 1141 O O . ARG A 1 153 ? 3.090 -9.549 12.116 1.00 96.56 153 ARG A O 1
ATOM 1148 N N . LEU A 1 154 ? 3.384 -8.218 10.316 1.00 96.38 154 LEU A N 1
ATOM 1149 C CA . LEU A 1 154 ? 2.428 -7.186 10.711 1.00 96.38 154 LEU A CA 1
ATOM 1150 C C . LEU A 1 154 ? 1.005 -7.752 10.838 1.00 96.38 154 LEU A C 1
ATOM 1152 O O . LEU A 1 154 ? 0.322 -7.496 11.826 1.00 96.38 154 LEU A O 1
ATOM 1156 N N . GLU A 1 155 ? 0.564 -8.580 9.890 1.00 95.12 155 GLU A N 1
ATOM 1157 C CA . GLU A 1 155 ? -0.739 -9.246 9.955 1.00 95.12 155 GLU A CA 1
ATOM 1158 C C . GLU A 1 155 ? -0.882 -10.121 11.205 1.00 95.12 155 GLU A C 1
ATOM 1160 O O . GLU A 1 155 ? -1.942 -10.131 11.835 1.00 95.12 155 GLU A O 1
ATOM 1165 N N . ALA A 1 156 ? 0.172 -10.851 11.580 1.00 93.81 156 ALA A N 1
ATOM 1166 C CA . ALA A 1 156 ? 0.176 -11.659 12.793 1.00 93.81 156 ALA A CA 1
ATOM 1167 C C . ALA A 1 156 ? 0.090 -10.789 14.057 1.00 93.81 156 ALA A C 1
ATOM 1169 O O . ALA A 1 156 ? -0.694 -11.107 14.952 1.00 93.81 156 ALA A O 1
ATOM 1170 N N . ALA A 1 157 ? 0.832 -9.677 14.105 1.00 93.06 157 ALA A N 1
ATOM 1171 C CA . ALA A 1 157 ? 0.788 -8.719 15.210 1.00 93.06 157 ALA A CA 1
ATOM 1172 C C . ALA A 1 157 ? -0.581 -8.032 15.337 1.00 93.06 157 ALA A C 1
ATOM 1174 O O . ALA A 1 157 ? -1.065 -7.803 16.435 1.00 93.06 157 ALA A O 1
ATOM 1175 N N . VAL A 1 158 ? -1.255 -7.741 14.224 1.00 92.94 158 VAL A N 1
ATOM 1176 C CA . VAL A 1 158 ? -2.594 -7.130 14.235 1.00 92.94 158 VAL A CA 1
ATOM 1177 C C . VAL A 1 158 ? -3.683 -8.139 14.623 1.00 92.94 158 VAL A C 1
ATOM 1179 O O . VAL A 1 158 ? -4.720 -7.762 15.177 1.00 92.94 158 VAL A O 1
ATOM 1182 N N . ARG A 1 159 ? -3.493 -9.431 14.336 1.00 90.00 159 ARG A N 1
ATOM 1183 C CA . ARG A 1 159 ? -4.465 -10.504 14.624 1.00 90.00 159 ARG A CA 1
ATOM 1184 C C . ARG A 1 159 ? -4.287 -11.160 15.999 1.00 90.00 159 ARG A C 1
ATOM 1186 O O . ARG A 1 159 ? -5.073 -12.049 16.315 1.00 90.00 159 ARG A O 1
ATOM 1193 N N . SER A 1 160 ? -3.307 -10.750 16.801 1.00 86.19 160 SER A N 1
ATOM 1194 C CA . SER A 1 160 ? -3.034 -11.351 18.110 1.00 86.19 160 SER A CA 1
ATOM 1195 C C . SER A 1 160 ? -4.191 -11.195 19.110 1.00 86.19 160 SER A C 1
ATOM 1197 O O . SER A 1 160 ? -5.029 -10.294 19.010 1.00 86.19 160 SER A O 1
ATOM 1199 N N . ASP A 1 161 ? -4.217 -12.098 20.097 1.00 73.38 161 ASP A N 1
ATOM 1200 C CA . ASP A 1 161 ? -5.255 -12.186 21.140 1.00 73.38 161 ASP A CA 1
ATOM 1201 C C . ASP A 1 161 ? -5.261 -10.992 22.115 1.00 73.38 161 ASP A C 1
ATOM 1203 O O . ASP A 1 161 ? -6.211 -10.813 22.877 1.00 73.38 161 ASP A O 1
ATOM 1207 N N . ASP A 1 162 ? -4.215 -10.166 22.109 1.00 74.88 162 ASP A N 1
ATOM 1208 C CA . ASP A 1 162 ? -4.129 -8.917 22.873 1.00 74.88 162 ASP A CA 1
ATOM 1209 C C . ASP A 1 162 ? -4.675 -7.703 22.100 1.00 74.88 162 ASP A C 1
ATOM 1211 O O . ASP A 1 162 ? -4.432 -6.566 22.492 1.00 74.88 162 ASP A O 1
ATOM 1215 N N . ASP A 1 163 ? -5.443 -7.938 21.031 1.00 69.25 163 ASP A N 1
ATOM 1216 C CA . ASP A 1 163 ? -5.969 -6.926 20.106 1.00 69.25 163 ASP A CA 1
ATOM 1217 C C . ASP A 1 163 ? -4.887 -6.066 19.424 1.00 69.25 163 ASP A C 1
ATOM 1219 O O . ASP A 1 163 ? -5.176 -4.967 18.945 1.00 69.25 163 ASP A O 1
ATOM 1223 N N . GLY A 1 164 ? -3.660 -6.587 19.344 1.00 73.12 164 GLY A N 1
ATOM 1224 C CA . GLY A 1 164 ? -2.490 -5.913 18.798 1.00 73.12 164 GLY A CA 1
ATOM 1225 C C . GLY A 1 164 ? -1.915 -4.907 19.789 1.00 73.12 164 GLY A C 1
ATOM 1226 O O . GLY A 1 164 ? -2.454 -3.810 19.945 1.00 73.12 164 GLY A O 1
ATOM 1227 N N . ASP A 1 165 ? -0.799 -5.261 20.430 1.00 88.44 165 ASP A N 1
ATOM 1228 C CA . ASP A 1 165 ? 0.023 -4.301 21.173 1.00 88.44 165 ASP A CA 1
ATOM 1229 C C . ASP A 1 165 ? 0.464 -3.175 20.229 1.00 88.44 165 ASP A C 1
ATOM 1231 O O . ASP A 1 165 ? 1.274 -3.382 19.319 1.00 88.44 165 ASP A O 1
ATOM 1235 N N . SER A 1 166 ? -0.069 -1.972 20.455 1.00 89.06 166 SER A N 1
ATOM 1236 C CA . SER A 1 166 ? 0.173 -0.816 19.592 1.00 89.06 166 SER A CA 1
ATOM 1237 C C . SER A 1 166 ? 1.663 -0.503 19.444 1.00 89.06 166 SER A C 1
ATOM 1239 O O . SER A 1 166 ? 2.075 -0.036 18.387 1.00 89.06 166 SER A O 1
ATOM 1241 N N . ALA A 1 167 ? 2.494 -0.780 20.460 1.00 91.69 167 ALA A N 1
ATOM 1242 C CA . ALA A 1 167 ? 3.934 -0.539 20.378 1.00 91.69 167 ALA A CA 1
ATOM 1243 C C . ALA A 1 167 ? 4.637 -1.534 19.441 1.00 91.69 167 ALA A C 1
ATOM 1245 O O . ALA A 1 167 ? 5.501 -1.138 18.656 1.00 91.69 167 ALA A O 1
ATOM 1246 N N . ALA A 1 168 ? 4.253 -2.812 19.500 1.00 92.12 168 ALA A N 1
ATOM 1247 C CA . ALA A 1 168 ? 4.774 -3.840 18.605 1.00 92.12 168 ALA A CA 1
ATOM 1248 C C . ALA A 1 168 ? 4.310 -3.601 17.162 1.00 92.12 168 ALA A C 1
ATOM 1250 O O . ALA A 1 168 ? 5.125 -3.616 16.241 1.00 92.12 168 ALA A O 1
ATOM 1251 N N . VAL A 1 169 ? 3.024 -3.289 16.973 1.00 95.56 169 VAL A N 1
ATOM 1252 C CA . VAL A 1 169 ? 2.472 -2.960 15.653 1.00 95.56 169 VAL A CA 1
ATOM 1253 C C . VAL A 1 169 ? 3.154 -1.723 15.076 1.00 95.56 169 VAL A C 1
ATOM 1255 O O . VAL A 1 169 ? 3.502 -1.728 13.900 1.00 95.56 169 VAL A O 1
ATOM 1258 N N . LEU A 1 170 ? 3.395 -0.677 15.876 1.00 96.88 170 LEU A N 1
ATOM 1259 C CA . LEU A 1 170 ? 4.073 0.527 15.394 1.00 96.88 170 LEU A CA 1
ATOM 1260 C C . LEU A 1 170 ? 5.474 0.216 14.859 1.00 96.88 170 LEU A C 1
ATOM 1262 O O . LEU A 1 170 ? 5.836 0.702 13.792 1.00 96.88 170 LEU A O 1
ATOM 1266 N N . ALA A 1 171 ? 6.239 -0.619 15.566 1.00 97.00 171 ALA A N 1
ATOM 1267 C CA . ALA A 1 171 ? 7.563 -1.041 15.118 1.00 97.00 171 ALA A CA 1
ATOM 1268 C C . ALA A 1 171 ? 7.504 -1.849 13.808 1.00 97.00 171 ALA A C 1
ATOM 1270 O O . ALA A 1 171 ? 8.385 -1.724 12.955 1.00 97.00 171 ALA A O 1
ATOM 1271 N N . ASP A 1 172 ? 6.464 -2.663 13.631 1.00 97.94 172 ASP A N 1
ATOM 1272 C CA . ASP A 1 172 ? 6.259 -3.441 12.411 1.00 97.94 172 ASP A CA 1
ATOM 1273 C C . ASP A 1 172 ? 5.844 -2.561 11.226 1.00 97.94 172 ASP A C 1
ATOM 1275 O O . ASP A 1 172 ? 6.364 -2.750 10.125 1.00 97.94 172 ASP A O 1
ATOM 1279 N N . VAL A 1 173 ? 4.981 -1.568 11.463 1.00 98.19 173 VAL A N 1
ATOM 1280 C CA . VAL A 1 173 ? 4.596 -0.550 10.474 1.00 98.19 173 VAL A CA 1
ATOM 1281 C C . VAL A 1 173 ? 5.800 0.303 10.070 1.00 98.19 173 VAL A C 1
ATOM 1283 O O . VAL A 1 173 ? 6.011 0.510 8.879 1.00 98.19 173 VAL A O 1
ATOM 1286 N N . ASP A 1 174 ? 6.623 0.750 11.024 1.00 98.56 174 ASP A N 1
ATOM 1287 C CA . ASP A 1 174 ? 7.839 1.528 10.744 1.00 98.56 174 ASP A CA 1
ATOM 1288 C C . ASP A 1 174 ? 8.814 0.751 9.845 1.00 98.56 174 ASP A C 1
ATOM 1290 O O . ASP A 1 174 ? 9.306 1.286 8.852 1.00 98.56 174 ASP A O 1
ATOM 1294 N N . ALA A 1 175 ? 9.046 -0.528 10.154 1.00 98.31 175 ALA A N 1
ATOM 1295 C CA . ALA A 1 175 ? 9.914 -1.389 9.353 1.00 98.31 175 ALA A CA 1
ATOM 1296 C C . ALA A 1 175 ? 9.352 -1.655 7.946 1.00 98.31 175 ALA A C 1
ATOM 1298 O O . ALA A 1 175 ? 10.115 -1.720 6.981 1.00 98.31 175 ALA A O 1
ATOM 1299 N N . LEU A 1 176 ? 8.029 -1.819 7.821 1.00 98.56 176 LEU A N 1
ATOM 1300 C CA . LEU A 1 176 ? 7.367 -1.975 6.527 1.00 98.56 176 LEU A 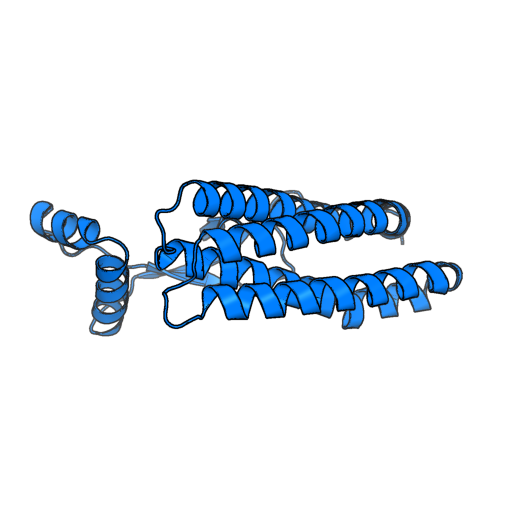CA 1
ATOM 1301 C C . LEU A 1 176 ? 7.520 -0.715 5.672 1.00 98.56 176 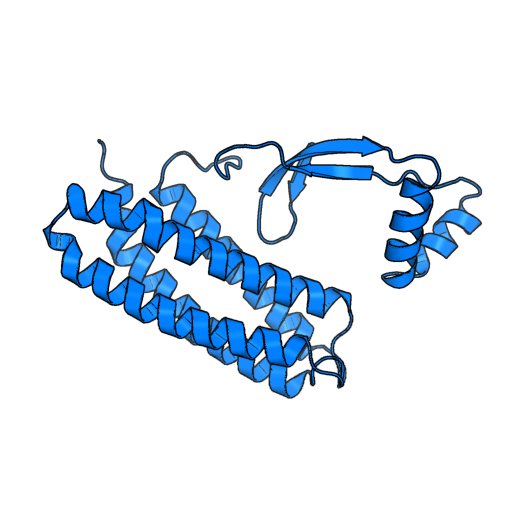LEU A C 1
ATOM 1303 O O . LEU A 1 176 ? 7.900 -0.832 4.513 1.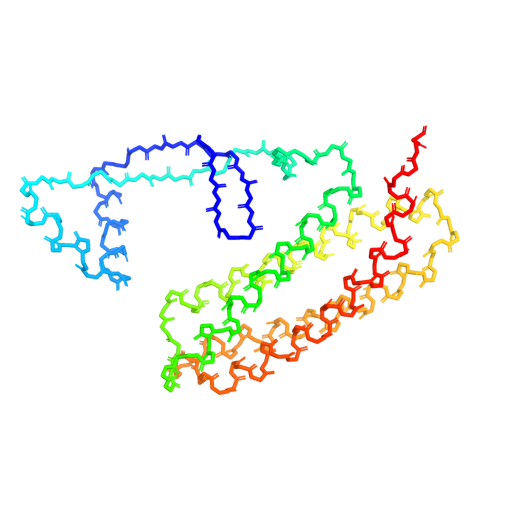00 98.56 176 LEU A O 1
ATOM 1307 N N . ILE A 1 177 ? 7.252 0.466 6.238 1.00 98.56 177 ILE A N 1
ATOM 1308 C CA . ILE A 1 177 ? 7.346 1.748 5.524 1.00 98.56 177 ILE A CA 1
ATOM 1309 C C . ILE A 1 177 ? 8.767 1.977 5.013 1.00 98.56 177 ILE A C 1
ATOM 1311 O O . ILE A 1 177 ? 8.935 2.282 3.839 1.00 98.56 177 ILE A O 1
ATOM 1315 N N . GLU A 1 178 ? 9.786 1.768 5.852 1.00 98.44 178 GLU A N 1
ATOM 1316 C CA . GLU A 1 178 ? 11.185 1.962 5.451 1.00 98.44 178 GLU A CA 1
ATOM 1317 C C . GLU A 1 178 ? 11.565 1.104 4.234 1.00 98.44 178 GLU A C 1
ATOM 1319 O O . GLU A 1 178 ? 12.166 1.603 3.281 1.00 98.44 178 GLU A O 1
ATOM 1324 N N . GLN A 1 179 ? 11.214 -0.187 4.250 1.00 98.56 179 GLN A N 1
ATOM 1325 C CA . GLN A 1 179 ? 11.537 -1.088 3.141 1.00 98.56 179 GLN A CA 1
ATOM 1326 C C . GLN A 1 179 ? 10.681 -0.813 1.907 1.00 98.56 179 GLN A C 1
ATOM 1328 O O . GLN A 1 179 ? 11.195 -0.841 0.790 1.00 98.56 179 GLN A O 1
ATOM 1333 N N . LEU A 1 180 ? 9.389 -0.542 2.101 1.00 98.69 180 LEU A N 1
ATOM 1334 C CA . LEU A 1 180 ? 8.470 -0.310 1.001 1.00 98.69 180 LEU A CA 1
ATOM 1335 C C . LEU A 1 180 ? 8.798 0.994 0.273 1.00 98.69 180 LEU A C 1
ATOM 1337 O O . LEU A 1 180 ? 8.888 0.973 -0.943 1.00 98.69 180 LEU A O 1
ATOM 1341 N N . GLU A 1 181 ? 9.037 2.108 0.966 1.00 98.69 181 GLU A N 1
ATOM 1342 C CA . GLU A 1 181 ? 9.367 3.376 0.298 1.00 98.69 181 GLU A CA 1
ATOM 1343 C C . GLU A 1 181 ? 10.634 3.253 -0.558 1.00 98.69 181 GLU A C 1
ATOM 1345 O O . GLU A 1 181 ? 10.635 3.663 -1.718 1.00 98.69 181 GLU A O 1
ATOM 1350 N N . ALA A 1 182 ? 11.681 2.606 -0.035 1.00 98.56 182 ALA A N 1
ATOM 1351 C CA . ALA A 1 182 ? 12.909 2.362 -0.790 1.00 98.56 182 ALA A CA 1
ATOM 1352 C C . ALA A 1 182 ? 12.679 1.475 -2.027 1.00 98.56 182 ALA A C 1
ATOM 1354 O O . ALA A 1 182 ? 13.290 1.700 -3.076 1.00 98.56 182 ALA A O 1
ATOM 1355 N N . HIS A 1 183 ? 11.810 0.473 -1.899 1.00 98.75 183 HIS A N 1
ATOM 1356 C CA . HIS A 1 183 ? 11.411 -0.403 -2.991 1.00 98.75 183 HIS A CA 1
ATOM 1357 C C . HIS A 1 183 ? 10.613 0.351 -4.068 1.00 98.75 183 HIS A C 1
ATOM 1359 O O . HIS A 1 183 ? 11.021 0.348 -5.229 1.00 98.75 183 HIS A O 1
ATOM 1365 N N . LEU A 1 184 ? 9.548 1.067 -3.686 1.00 98.75 184 LEU A N 1
ATOM 1366 C CA . LEU A 1 184 ? 8.692 1.816 -4.613 1.00 98.75 184 LEU A CA 1
ATOM 1367 C C . LEU A 1 184 ? 9.487 2.899 -5.358 1.00 98.75 184 LEU A C 1
ATOM 1369 O O . LEU A 1 184 ? 9.319 3.067 -6.565 1.00 98.75 184 LEU A O 1
ATOM 1373 N N . ASP A 1 185 ? 10.390 3.608 -4.673 1.00 98.75 185 ASP A N 1
ATOM 1374 C CA . ASP A 1 185 ? 11.254 4.619 -5.295 1.00 98.75 185 ASP A CA 1
ATOM 1375 C C . ASP A 1 185 ? 12.180 4.004 -6.352 1.00 98.75 185 ASP A C 1
ATOM 1377 O O . ASP A 1 185 ? 12.381 4.570 -7.433 1.00 98.75 185 ASP A O 1
ATOM 1381 N N . TRP A 1 186 ? 12.760 2.838 -6.050 1.00 98.75 186 TRP A N 1
ATOM 1382 C CA . TRP A 1 186 ? 13.624 2.135 -6.989 1.00 98.75 186 TRP A CA 1
ATOM 1383 C C . TRP A 1 186 ? 12.834 1.588 -8.178 1.00 98.75 186 TRP A C 1
ATOM 1385 O O . TRP A 1 186 ? 13.264 1.754 -9.322 1.00 98.75 186 TRP A O 1
ATOM 1395 N N . GLU A 1 187 ? 11.679 0.977 -7.934 1.00 98.75 187 GLU A N 1
ATOM 1396 C CA . GLU A 1 187 ? 10.812 0.466 -8.988 1.00 98.75 187 GLU A CA 1
ATOM 1397 C C . GLU A 1 187 ? 10.373 1.573 -9.940 1.00 98.75 187 GLU A C 1
ATOM 1399 O O . GLU A 1 187 ? 10.564 1.455 -11.153 1.00 98.75 187 GLU A O 1
ATOM 1404 N N . GLU A 1 188 ? 9.859 2.682 -9.408 1.00 98.50 188 GLU A N 1
ATOM 1405 C CA . GLU A 1 188 ? 9.436 3.819 -10.218 1.00 98.50 188 GLU A CA 1
ATOM 1406 C C . GLU A 1 188 ? 10.599 4.361 -11.051 1.00 98.50 188 GLU A C 1
ATOM 1408 O O . GLU A 1 188 ? 10.449 4.591 -12.254 1.00 98.50 188 GLU A O 1
ATOM 1413 N N . GLN A 1 189 ? 11.789 4.493 -10.453 1.00 98.44 189 GLN A N 1
ATOM 1414 C CA . GLN A 1 189 ? 12.980 4.950 -11.163 1.00 98.44 189 GLN A CA 1
ATOM 1415 C C . GLN A 1 189 ? 13.333 4.057 -12.361 1.00 98.44 189 GLN A C 1
ATOM 1417 O O . GLN A 1 189 ? 13.788 4.571 -13.387 1.00 98.44 189 GLN A O 1
ATOM 1422 N N . GLN A 1 190 ? 13.159 2.739 -12.240 1.00 98.19 190 GLN A N 1
ATOM 1423 C CA . GLN A 1 190 ? 13.531 1.798 -13.295 1.00 98.19 190 GLN A CA 1
ATOM 1424 C C . GLN A 1 190 ? 12.414 1.568 -14.320 1.00 98.19 190 GLN A C 1
ATOM 1426 O O . GLN A 1 190 ? 12.695 1.462 -15.515 1.00 98.19 190 GLN A O 1
ATOM 1431 N N . LEU A 1 191 ? 11.159 1.475 -13.878 1.00 97.56 191 LEU A N 1
ATOM 1432 C CA . LEU A 1 191 ? 10.053 1.006 -14.712 1.00 97.56 191 LEU A CA 1
ATOM 1433 C C . LEU A 1 191 ? 9.233 2.137 -15.326 1.00 97.56 191 LEU A C 1
ATOM 1435 O O . LEU A 1 191 ? 8.770 1.981 -16.455 1.00 97.56 191 LEU A O 1
ATOM 1439 N N . VAL A 1 192 ? 9.095 3.299 -14.676 1.00 96.62 192 VAL A N 1
ATOM 1440 C CA . VAL A 1 192 ? 8.324 4.424 -15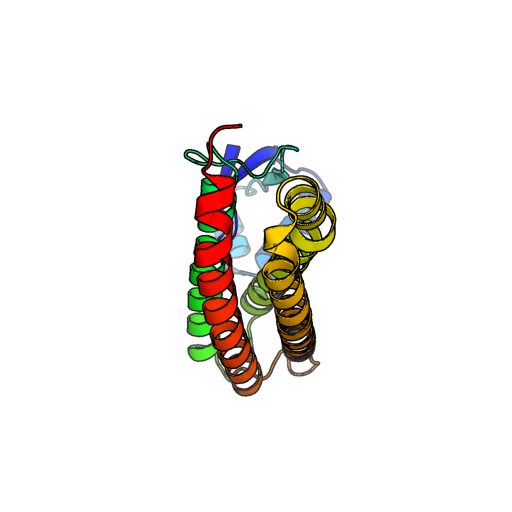.245 1.00 96.62 192 VAL A CA 1
ATOM 1441 C C . VAL A 1 192 ? 8.836 4.848 -16.628 1.00 96.62 192 VAL A C 1
ATOM 1443 O O . VAL A 1 192 ? 7.999 5.011 -17.521 1.00 96.62 192 VAL A O 1
ATOM 1446 N N . PRO A 1 193 ? 10.156 4.985 -16.883 1.00 95.25 193 PRO A N 1
ATOM 1447 C CA . PRO A 1 193 ? 10.645 5.346 -18.214 1.00 95.25 193 PRO A CA 1
ATOM 1448 C C . PRO A 1 193 ? 10.262 4.329 -19.297 1.00 95.25 193 PRO A C 1
ATOM 1450 O O . PRO A 1 193 ? 9.975 4.717 -20.427 1.00 95.25 193 PRO A O 1
ATOM 1453 N N . VAL A 1 194 ? 10.225 3.041 -18.946 1.00 94.38 194 VAL A N 1
ATOM 1454 C CA . VAL A 1 194 ? 9.870 1.947 -19.861 1.00 94.38 194 VAL A CA 1
ATOM 1455 C C . VAL A 1 194 ? 8.362 1.919 -20.106 1.00 94.38 194 VAL A C 1
ATOM 1457 O O . VAL A 1 194 ? 7.919 1.805 -21.244 1.00 94.38 194 VAL A O 1
ATOM 1460 N N . LEU A 1 195 ? 7.565 2.083 -19.050 1.00 92.69 195 LEU A N 1
ATOM 1461 C CA . LEU A 1 195 ? 6.101 2.066 -19.098 1.00 92.69 195 LEU A CA 1
ATOM 1462 C C . LEU A 1 195 ? 5.490 3.328 -19.726 1.00 92.69 195 LEU A C 1
ATOM 1464 O O . LEU A 1 195 ? 4.328 3.311 -20.127 1.00 92.69 195 LEU A O 1
ATOM 1468 N N . SER A 1 196 ? 6.260 4.414 -19.799 1.00 89.06 196 SER A N 1
ATOM 1469 C CA . SER A 1 196 ? 5.865 5.669 -20.455 1.00 89.06 196 SER A CA 1
ATOM 1470 C C . SER A 1 196 ? 6.245 5.711 -21.936 1.00 89.06 196 SER A C 1
ATOM 1472 O O . SER A 1 196 ? 5.874 6.653 -22.640 1.00 89.06 196 SER A O 1
ATOM 1474 N N . ALA A 1 197 ? 7.026 4.737 -22.415 1.00 78.94 197 ALA A N 1
ATOM 1475 C CA . ALA A 1 197 ? 7.431 4.689 -23.808 1.00 78.94 197 ALA A CA 1
ATOM 1476 C C . ALA A 1 197 ? 6.208 4.400 -24.702 1.00 78.94 197 ALA A C 1
ATOM 1478 O O . ALA A 1 197 ? 5.389 3.542 -24.364 1.00 78.94 197 ALA A O 1
ATOM 1479 N N . PRO A 1 198 ? 6.060 5.093 -25.846 1.00 64.50 198 PRO A N 1
ATOM 1480 C CA . PRO A 1 198 ? 5.040 4.740 -26.825 1.00 64.50 198 PRO A CA 1
ATOM 1481 C C . PRO A 1 198 ? 5.255 3.300 -27.308 1.00 64.50 198 PRO A C 1
ATOM 1483 O O . PRO A 1 198 ? 6.397 2.915 -27.568 1.00 64.50 198 PRO A O 1
ATOM 1486 N N . LEU A 1 199 ? 4.162 2.542 -27.437 1.00 56.41 199 LEU A N 1
ATOM 1487 C CA . LEU A 1 199 ? 4.152 1.217 -28.071 1.00 56.41 199 LEU A CA 1
ATOM 1488 C C . LEU A 1 199 ? 4.625 1.271 -29.531 1.00 56.41 199 LEU A C 1
ATOM 1490 O O . LEU A 1 199 ? 4.274 2.251 -30.233 1.00 56.41 199 LEU A O 1
#

Radius of gyration: 19.98 Å; chains: 1; bounding box: 56×24×53 Å

Sequence (199 aa):
MHVEDGLFAYDADAVVLDGAEREAVFARAVEADPGWADYERGSGRRLPVVALTPVPGPPGGPGIDSPAAFLTTVHESFRRELALVRAEVAAAGPRLGAQLRLNCLSACHGLHFHHTAEDTHLFPGLAASNPELAPVLERLRAEHEVVAALLARLEAAVRSDDDGDSAAVLADVDALIEQLEAHLDWEEQQLVPVLSAPL

pLDDT: mean 90.33, std 10.74, range [51.84, 98.81]